Protein AF-A0A2C9L187-F1 (afdb_monomer_lite)

Foldseek 3Di:
DAAEEEEEQDDQDPLPLVLVLLVLLCVLHVRYWYFYWYFAQLAIDTQGATDRDSVSVNVSSVVVNPDHRHHFGAPQRSLVVLCVRQLPDDLQHAAEYEYEEADLDHDYPDDVVVSLVVCLVSLYQYEYEYEPDDHPVNVVSNVSNVYYYHYDDDPVVVSVVSVVVSDPDDDDPPRDDDDDDDDDDDPDPPDPDDPDDDDPPD

Sequence (202 aa):
MYSVFVIFILVGFFSQLLEFFVEEFFDQNPISQLGIIISRNKRAEVVTQLGGNPRRHVKALQTLSSQACQGEYSLQNSLELALSTLKHMPSHASREMLLIMGSLTTCDPGDVREVVKTVAKANIRCSVIGLSAEVRICKTLCQQTSGTYNVILEESHFKDLLNSHVTPAPASTTTDSSLIKMGFPHHGLGGDTEEKPSMCMW

Organism: Biomphalaria glabrata (NCBI:txid6526)

Radius of gyration: 18.69 Å; chains: 1; bounding box: 53×41×53 Å

pLDDT: mean 83.63, std 14.21, range [36.44, 96.0]

Secondary structure (DSSP, 8-state):
--EE-------SS-HHHHHHHHHHHHHH-TT-BEEEEEEETTEEEEEEEEES-HHHHHHHHHHHHTSPP-S---HHHHHHHHHHHHTTS-TTSEEEEEEEE--S----SS-HHHHHHHHHHTTEEEEEEEESS--HHHHHHHHHTT--EEEE-SHHHHHHHHHHTTSPPPPPTTS----------------TTS--------

InterPro domains:
  IPR007198 Ssl1-like [PF04056] (16-185)
  IPR036465 von Willebrand factor A-like domain superfamily [G3DSA:3.40.50.410] (11-171)
  IPR036465 von Willebrand factor A-like domain superfamily [SSF53300] (17-155)

Structure (mmCIF, N/CA/C/O backbone):
data_AF-A0A2C9L187-F1
#
_entry.id   AF-A0A2C9L187-F1
#
loop_
_atom_site.group_PDB
_atom_site.id
_atom_site.type_symbol
_atom_site.label_atom_id
_atom_site.label_alt_id
_atom_site.label_comp_id
_atom_site.label_asym_id
_atom_site.label_entity_id
_atom_site.label_seq_id
_atom_site.pdbx_PDB_ins_code
_atom_site.Cartn_x
_atom_site.Cartn_y
_atom_site.Cartn_z
_atom_site.occupancy
_atom_site.B_iso_or_equiv
_atom_site.auth_seq_id
_atom_site.auth_comp_id
_atom_site.auth_asym_id
_atom_site.auth_atom_id
_atom_site.pdbx_PDB_model_num
ATOM 1 N N . MET A 1 1 ? 14.209 -9.583 -8.072 1.00 41.91 1 MET A N 1
ATOM 2 C CA . MET A 1 1 ? 12.865 -9.816 -7.509 1.00 41.91 1 MET A CA 1
ATOM 3 C C . MET A 1 1 ? 12.223 -8.441 -7.462 1.00 41.91 1 MET A C 1
ATOM 5 O O . MET A 1 1 ? 12.730 -7.590 -6.750 1.00 41.91 1 MET A O 1
ATOM 9 N N . TYR A 1 2 ? 11.304 -8.148 -8.382 1.00 43.91 2 TYR A N 1
ATOM 10 C CA . TYR A 1 2 ? 10.761 -6.797 -8.562 1.00 43.91 2 TYR A CA 1
ATOM 11 C C . TYR A 1 2 ? 9.654 -6.592 -7.528 1.00 43.91 2 TYR A C 1
ATOM 13 O O . TYR A 1 2 ? 8.561 -7.098 -7.763 1.00 43.91 2 TYR A O 1
ATOM 21 N N . SER A 1 3 ? 9.923 -5.903 -6.415 1.00 41.12 3 SER A N 1
ATOM 22 C CA . SER A 1 3 ? 8.857 -5.518 -5.479 1.00 41.12 3 SER A CA 1
ATOM 23 C C . SER A 1 3 ? 8.112 -4.326 -6.045 1.00 41.12 3 SER A C 1
ATOM 25 O O . SER A 1 3 ? 8.628 -3.216 -6.145 1.00 41.12 3 SER A O 1
ATOM 27 N N . VAL A 1 4 ? 6.877 -4.565 -6.462 1.00 43.38 4 VAL A N 1
ATOM 28 C CA . VAL A 1 4 ? 5.987 -3.512 -6.919 1.00 43.38 4 VAL A CA 1
ATOM 29 C C . VAL A 1 4 ?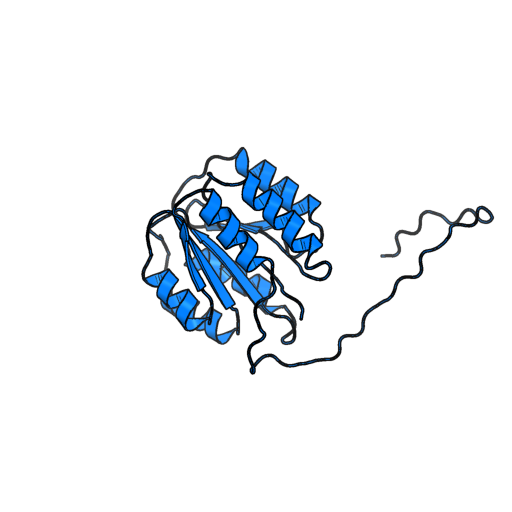 4.935 -3.319 -5.840 1.00 43.38 4 VAL A C 1
ATOM 31 O O . VAL A 1 4 ? 4.058 -4.160 -5.649 1.00 43.38 4 VAL A O 1
ATOM 34 N N . PHE A 1 5 ? 5.037 -2.138 -5.228 1.00 45.06 5 PHE A N 1
ATOM 35 C CA . PHE A 1 5 ? 3.977 -1.338 -4.625 1.00 45.06 5 PHE A CA 1
ATOM 36 C C . PHE A 1 5 ? 3.593 -1.464 -3.148 1.00 45.06 5 PHE A C 1
ATOM 38 O O . PHE A 1 5 ? 3.482 -2.523 -2.548 1.00 45.06 5 PHE A O 1
ATOM 45 N N . VAL A 1 6 ? 3.316 -0.282 -2.593 1.00 40.53 6 VAL A N 1
ATOM 46 C CA . VAL A 1 6 ? 2.832 0.014 -1.245 1.00 40.53 6 VAL A CA 1
ATOM 47 C C . VAL A 1 6 ? 1.723 1.048 -1.409 1.00 40.53 6 VAL A C 1
ATOM 49 O O . VAL A 1 6 ? 1.972 2.109 -1.970 1.00 40.53 6 VAL A O 1
ATOM 52 N N . ILE A 1 7 ? 0.504 0.754 -0.950 1.00 44.69 7 ILE A N 1
ATOM 53 C CA . ILE A 1 7 ? -0.659 1.641 -1.082 1.00 44.69 7 ILE A CA 1
ATOM 54 C C . ILE A 1 7 ? -0.942 2.322 0.254 1.00 44.69 7 ILE A C 1
ATOM 56 O O . ILE A 1 7 ? -1.644 1.802 1.118 1.00 44.69 7 ILE A O 1
ATOM 60 N N . PHE A 1 8 ? -0.425 3.538 0.402 1.00 46.69 8 PHE A N 1
ATOM 61 C CA . PHE A 1 8 ? -0.657 4.340 1.598 1.00 46.69 8 PHE A CA 1
ATOM 62 C C . PHE A 1 8 ? -2.067 4.914 1.667 1.00 46.69 8 PHE A C 1
ATOM 64 O O . PHE A 1 8 ? -2.336 6.003 1.166 1.00 46.69 8 PHE A O 1
ATOM 71 N N . ILE A 1 9 ? -2.939 4.228 2.395 1.00 49.44 9 ILE A N 1
ATOM 72 C CA . ILE A 1 9 ? -4.203 4.790 2.863 1.00 49.44 9 ILE A CA 1
ATOM 73 C C . ILE A 1 9 ? -3.877 5.702 4.055 1.00 49.44 9 ILE A C 1
ATOM 75 O O . ILE A 1 9 ? -3.738 5.292 5.200 1.00 49.44 9 ILE A O 1
ATOM 79 N N . LEU A 1 10 ? -3.634 6.972 3.767 1.00 47.44 10 LEU A N 1
ATOM 80 C CA . LEU A 1 10 ? -3.132 7.910 4.765 1.00 47.44 10 LEU A CA 1
ATOM 81 C C . LEU A 1 10 ? -4.273 8.444 5.642 1.00 47.44 10 LEU A C 1
ATOM 83 O O . LEU A 1 10 ? -5.236 9.018 5.137 1.00 47.44 10 LEU A O 1
ATOM 87 N N . VAL A 1 11 ? -4.117 8.308 6.961 1.00 49.75 11 VAL A N 1
ATOM 88 C CA . VAL A 1 11 ? -4.836 9.100 7.968 1.00 49.75 11 VAL A CA 1
ATOM 89 C C . VAL A 1 11 ? -3.814 10.028 8.621 1.00 49.75 11 VAL A C 1
ATOM 91 O O . VAL A 1 11 ? -3.092 9.616 9.517 1.00 49.75 11 VAL A O 1
ATOM 94 N N . GLY A 1 12 ? -3.707 11.245 8.083 1.00 50.56 12 GLY A N 1
ATOM 95 C CA . GLY A 1 12 ? -3.300 12.527 8.688 1.00 50.56 12 GLY A CA 1
ATOM 96 C C . GLY A 1 12 ? -2.062 12.701 9.582 1.00 50.56 12 GLY A C 1
ATOM 97 O O . GLY A 1 12 ? -1.656 13.843 9.749 1.00 50.56 12 GLY A O 1
ATOM 98 N N . PHE A 1 13 ? -1.454 11.670 10.171 1.00 56.66 13 PHE A N 1
ATOM 99 C CA . PHE A 1 13 ? -0.587 11.858 11.344 1.00 56.66 13 PHE A CA 1
ATOM 100 C C . PHE A 1 13 ? 0.911 11.592 11.105 1.00 56.66 13 PHE A C 1
ATOM 102 O O . PHE A 1 13 ? 1.731 12.057 11.884 1.00 56.66 13 PHE A O 1
ATOM 109 N N . PHE A 1 14 ? 1.304 10.913 10.016 1.00 69.50 14 PHE A N 1
ATOM 110 C CA . PHE A 1 14 ? 2.696 10.458 9.829 1.00 69.50 14 PHE A CA 1
ATOM 111 C C . PHE A 1 14 ? 3.316 10.757 8.453 1.00 69.50 14 PHE A C 1
ATOM 113 O O . PHE A 1 14 ? 4.130 9.979 7.961 1.00 69.50 14 PHE A O 1
ATOM 120 N N . SER A 1 15 ? 2.957 11.868 7.799 1.00 74.94 15 SER A N 1
ATOM 121 C CA . SER A 1 15 ? 3.460 12.159 6.442 1.00 74.94 15 SER A CA 1
ATOM 122 C C . SER A 1 15 ? 4.992 12.191 6.356 1.00 74.94 15 SER A C 1
ATOM 124 O O . SER A 1 15 ? 5.544 11.658 5.402 1.00 74.94 15 SER A O 1
ATOM 126 N N . GLN A 1 16 ? 5.679 12.719 7.375 1.00 84.44 16 GLN A N 1
ATOM 127 C CA . GLN A 1 16 ? 7.146 12.826 7.390 1.00 84.44 16 GLN A CA 1
ATOM 128 C C . GLN A 1 16 ? 7.845 11.456 7.411 1.00 84.44 16 GLN A C 1
ATOM 130 O O . GLN A 1 16 ? 8.815 11.245 6.689 1.00 84.44 16 GLN A O 1
ATOM 135 N N . LEU A 1 17 ? 7.333 10.495 8.187 1.00 88.94 17 LEU A N 1
ATOM 136 C CA . LEU A 1 17 ? 7.888 9.136 8.222 1.00 88.94 17 LEU A CA 1
ATOM 137 C C . LEU A 1 17 ? 7.633 8.381 6.915 1.00 88.94 17 LEU A C 1
ATOM 139 O O . LEU A 1 17 ? 8.441 7.550 6.514 1.00 88.94 17 LEU A O 1
ATOM 143 N N . LEU A 1 18 ? 6.534 8.697 6.229 1.00 89.50 18 LEU A N 1
ATOM 144 C CA . LEU A 1 18 ? 6.245 8.149 4.907 1.00 89.50 18 LEU A CA 1
ATOM 145 C C . LEU A 1 18 ? 7.143 8.739 3.824 1.00 89.50 18 LEU A C 1
ATOM 147 O O . LEU A 1 18 ? 7.540 8.010 2.922 1.00 89.50 18 LEU A O 1
ATOM 151 N N . GLU A 1 19 ? 7.486 10.025 3.915 1.00 91.25 19 GLU A N 1
ATOM 152 C CA . GLU A 1 19 ? 8.486 10.642 3.037 1.00 91.25 19 GLU A CA 1
ATOM 153 C C . GLU A 1 19 ? 9.840 9.937 3.194 1.00 91.25 19 GLU A C 1
ATOM 155 O O . GLU A 1 19 ? 10.401 9.486 2.197 1.00 91.25 19 GLU A O 1
ATOM 160 N N . PHE A 1 20 ? 10.291 9.729 4.437 1.00 91.69 20 PHE A N 1
ATOM 161 C CA . PHE A 1 20 ? 11.519 8.984 4.728 1.00 91.69 20 PHE A CA 1
ATOM 162 C C . PHE A 1 20 ? 11.462 7.536 4.219 1.00 91.69 20 PHE A C 1
ATOM 164 O O . PHE A 1 20 ? 12.400 7.074 3.577 1.00 91.69 20 PHE A O 1
ATOM 171 N N . PHE A 1 21 ? 10.341 6.837 4.428 1.00 92.25 21 PHE A N 1
ATOM 172 C CA . PHE A 1 21 ? 10.158 5.484 3.901 1.00 92.25 21 PHE A CA 1
ATOM 173 C C . PHE A 1 21 ? 10.254 5.440 2.375 1.00 92.25 21 PHE A C 1
ATOM 175 O O . PHE A 1 21 ? 10.835 4.508 1.837 1.00 92.25 21 PHE A O 1
ATOM 182 N N . VAL A 1 22 ? 9.680 6.414 1.659 1.00 92.44 22 VAL A N 1
ATOM 183 C CA . VAL A 1 22 ? 9.760 6.450 0.192 1.00 92.44 22 VAL A CA 1
ATOM 184 C C . VAL A 1 22 ? 11.212 6.583 -0.261 1.00 92.44 22 VAL A C 1
ATOM 186 O O . VAL A 1 22 ? 11.618 5.870 -1.176 1.00 92.44 22 VAL A O 1
ATOM 189 N N . GLU A 1 23 ? 11.987 7.467 0.365 1.00 92.94 23 GLU A N 1
ATOM 190 C CA . GLU A 1 23 ? 13.409 7.636 0.053 1.00 92.94 23 GLU A CA 1
ATOM 191 C C . GLU A 1 23 ? 14.197 6.351 0.345 1.00 92.94 23 GLU A C 1
ATOM 193 O O . GLU A 1 23 ? 14.820 5.802 -0.563 1.00 92.94 23 GLU A O 1
ATOM 198 N N . GLU A 1 24 ? 14.065 5.793 1.551 1.00 93.06 24 GLU A N 1
ATOM 199 C CA . GLU A 1 24 ? 14.764 4.565 1.952 1.00 93.06 24 GLU A CA 1
ATOM 200 C C . GLU A 1 24 ? 14.347 3.351 1.098 1.00 93.06 24 GLU A C 1
ATOM 202 O O . GLU A 1 24 ? 15.178 2.517 0.726 1.00 93.06 24 GLU A O 1
ATOM 207 N N . PHE A 1 25 ? 13.070 3.271 0.710 1.00 92.56 25 PHE A N 1
ATOM 208 C CA . PHE A 1 25 ? 12.554 2.225 -0.170 1.00 92.56 25 PHE A CA 1
ATOM 209 C C . PHE A 1 25 ? 13.216 2.258 -1.546 1.00 92.56 25 PHE A C 1
ATOM 211 O O . PHE A 1 25 ? 13.613 1.204 -2.045 1.00 92.56 25 PHE A O 1
ATOM 218 N N . PHE A 1 26 ? 13.344 3.439 -2.159 1.00 92.12 26 PHE A N 1
ATOM 219 C CA . PHE A 1 26 ? 13.986 3.580 -3.467 1.00 92.12 26 PHE A CA 1
ATOM 220 C C . PHE A 1 26 ? 15.512 3.448 -3.398 1.00 92.12 26 PHE A C 1
ATOM 222 O O . PHE A 1 26 ? 16.100 2.939 -4.353 1.00 92.12 26 PHE A O 1
ATOM 229 N N . ASP A 1 27 ? 16.136 3.819 -2.277 1.00 92.56 27 ASP A N 1
ATOM 230 C CA . ASP A 1 27 ? 17.571 3.620 -2.051 1.00 92.56 27 ASP A CA 1
ATOM 231 C C . ASP A 1 27 ? 17.934 2.130 -1.982 1.00 92.56 27 ASP A C 1
ATOM 233 O O . ASP A 1 27 ? 18.904 1.694 -2.605 1.00 92.56 27 ASP A O 1
ATOM 237 N N . GLN A 1 28 ? 17.137 1.323 -1.273 1.00 89.94 28 GLN A N 1
ATOM 238 C CA . GLN A 1 28 ? 17.350 -0.128 -1.199 1.00 89.94 28 GLN A CA 1
ATOM 239 C C . GLN A 1 28 ? 16.831 -0.870 -2.440 1.00 89.94 28 GLN A C 1
ATOM 241 O O . GLN A 1 28 ? 17.344 -1.934 -2.791 1.00 89.94 28 GLN A O 1
ATOM 246 N N . ASN A 1 29 ? 15.825 -0.320 -3.130 1.00 89.19 29 ASN A N 1
ATOM 247 C CA . ASN A 1 29 ? 15.153 -0.975 -4.250 1.00 89.19 29 ASN A CA 1
ATOM 248 C C . ASN A 1 29 ? 15.043 -0.064 -5.495 1.00 89.19 29 ASN A C 1
ATOM 250 O O . ASN A 1 29 ? 13.946 0.369 -5.861 1.00 89.19 29 ASN A O 1
ATOM 254 N N . PRO A 1 30 ? 16.142 0.174 -6.233 1.00 87.75 30 PRO A N 1
ATOM 255 C CA . PRO A 1 30 ? 16.178 1.155 -7.328 1.00 87.75 30 PRO A CA 1
ATOM 256 C C . PRO A 1 30 ? 15.328 0.787 -8.558 1.00 87.75 30 PRO A C 1
ATOM 258 O O . PRO A 1 30 ? 14.995 1.648 -9.367 1.00 87.75 30 PRO A O 1
ATOM 261 N N . ILE A 1 31 ? 14.987 -0.494 -8.730 1.00 87.88 31 ILE A N 1
ATOM 262 C CA . ILE A 1 31 ? 14.169 -0.998 -9.852 1.00 87.88 31 ILE A CA 1
ATOM 263 C C . ILE A 1 31 ? 12.699 -1.216 -9.474 1.00 87.88 31 ILE A C 1
ATOM 265 O O . ILE A 1 31 ? 11.896 -1.626 -10.317 1.00 87.88 31 ILE A O 1
ATOM 269 N N . SER A 1 32 ? 12.363 -1.003 -8.203 1.00 89.06 32 SER A N 1
ATOM 270 C CA . SER A 1 32 ? 11.003 -1.136 -7.701 1.00 89.06 32 SER A CA 1
ATOM 271 C C . SER A 1 32 ? 10.153 0.054 -8.124 1.00 89.06 32 SER A C 1
ATOM 273 O O . SER A 1 32 ? 10.646 1.084 -8.584 1.00 89.06 32 SER A O 1
ATOM 275 N N . GLN A 1 33 ? 8.841 -0.101 -8.000 1.00 90.12 33 GLN A N 1
ATOM 276 C CA . GLN A 1 33 ? 7.893 0.966 -8.293 1.00 90.12 33 GLN A CA 1
ATOM 277 C C . GLN A 1 33 ? 7.023 1.197 -7.061 1.00 90.12 33 GLN A C 1
ATOM 279 O O . GLN A 1 33 ? 6.699 0.248 -6.341 1.00 90.12 33 GLN A O 1
ATOM 284 N N . LEU A 1 34 ? 6.648 2.454 -6.834 1.00 90.25 34 LEU A N 1
ATOM 285 C CA . LEU A 1 34 ? 5.772 2.882 -5.746 1.00 90.25 34 LEU A CA 1
ATOM 286 C C . LEU A 1 34 ? 4.685 3.815 -6.273 1.00 90.25 34 LEU A C 1
ATOM 288 O O . LEU A 1 34 ? 4.796 4.387 -7.358 1.00 90.25 34 LEU A O 1
ATOM 292 N N . GLY A 1 35 ? 3.587 3.914 -5.532 1.00 91.50 35 GLY A N 1
ATOM 293 C CA . GLY A 1 35 ? 2.504 4.837 -5.823 1.00 91.50 35 GLY A CA 1
ATOM 294 C C . GLY A 1 35 ? 1.381 4.693 -4.828 1.00 91.50 35 GLY A C 1
ATOM 295 O O . GLY A 1 35 ? 1.238 3.704 -4.121 1.00 91.50 35 GLY A O 1
ATOM 296 N N . ILE A 1 36 ? 0.633 5.772 -4.725 1.00 90.88 36 ILE A N 1
ATOM 297 C CA . ILE A 1 36 ? -0.070 6.124 -3.505 1.00 90.88 36 ILE A CA 1
ATOM 298 C C . ILE A 1 36 ? -1.543 6.235 -3.839 1.00 90.88 36 ILE A C 1
ATOM 300 O O . ILE A 1 36 ? -1.921 7.001 -4.729 1.00 90.88 36 ILE A O 1
ATOM 304 N N . ILE A 1 37 ? -2.363 5.495 -3.100 1.00 90.38 37 ILE A N 1
ATOM 305 C CA . ILE A 1 37 ? -3.819 5.565 -3.167 1.00 90.38 37 ILE A CA 1
ATOM 306 C C . ILE A 1 37 ? -4.321 5.986 -1.801 1.00 90.38 37 ILE A C 1
ATOM 308 O O . ILE A 1 37 ? -4.091 5.284 -0.822 1.00 90.38 37 ILE A O 1
ATOM 312 N N . ILE A 1 38 ? -5.057 7.087 -1.752 1.00 89.81 38 ILE A N 1
ATOM 313 C CA . ILE A 1 38 ? -5.730 7.527 -0.533 1.00 89.81 38 ILE A CA 1
ATOM 314 C C . ILE A 1 38 ? -7.164 7.016 -0.524 1.00 89.81 38 ILE A C 1
ATOM 316 O O . ILE A 1 38 ? -7.776 6.834 -1.577 1.00 89.81 38 ILE A O 1
ATOM 320 N N . SER A 1 39 ? -7.716 6.832 0.671 1.00 87.12 39 SER A N 1
ATOM 321 C CA . SER A 1 39 ? -9.150 6.636 0.844 1.00 87.12 39 SER A CA 1
ATOM 322 C C . SER A 1 39 ? -9.712 7.716 1.747 1.00 87.12 39 SER A C 1
ATOM 32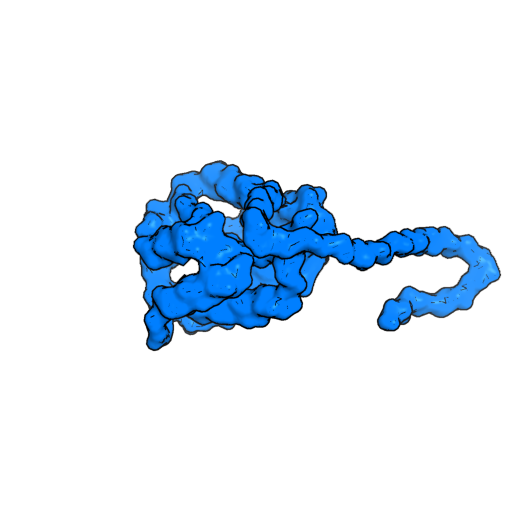4 O O . SER A 1 39 ? -9.227 7.921 2.857 1.00 87.12 39 SER A O 1
ATOM 326 N N . ARG A 1 40 ? -10.717 8.422 1.240 1.00 86.25 40 ARG A N 1
ATOM 327 C CA . ARG A 1 40 ? -11.434 9.488 1.940 1.00 86.25 40 ARG A CA 1
ATOM 328 C C . ARG A 1 40 ? -12.856 9.555 1.415 1.00 86.25 40 ARG A C 1
ATOM 330 O O . ARG A 1 40 ? -13.105 9.190 0.266 1.00 86.25 40 ARG A O 1
ATOM 337 N N . ASN A 1 41 ? -13.795 10.035 2.225 1.00 88.19 41 ASN A N 1
ATOM 338 C CA . ASN A 1 41 ? -15.200 10.169 1.818 1.00 88.19 41 ASN A CA 1
ATOM 339 C C . ASN A 1 41 ? -15.789 8.888 1.184 1.00 88.19 41 ASN A C 1
ATOM 341 O O . ASN A 1 41 ? -16.528 8.966 0.201 1.00 88.19 41 ASN A O 1
ATOM 345 N N . LYS A 1 42 ? -15.448 7.707 1.726 1.00 88.88 42 LYS A N 1
ATOM 346 C CA . LYS A 1 42 ? -15.866 6.380 1.231 1.00 88.88 42 LYS A CA 1
ATOM 347 C C . LYS A 1 42 ? -15.411 6.059 -0.198 1.00 88.88 42 LYS A C 1
ATOM 349 O O . LYS A 1 42 ? -15.945 5.151 -0.827 1.00 88.88 42 LYS A O 1
ATOM 354 N N . ARG A 1 43 ? -14.430 6.785 -0.736 1.00 88.75 43 ARG A N 1
ATOM 355 C CA . ARG A 1 43 ? -13.866 6.584 -2.078 1.00 88.75 43 ARG A CA 1
ATOM 356 C C . ARG A 1 43 ? -12.368 6.348 -1.993 1.00 88.75 43 ARG A C 1
ATOM 358 O O . ARG A 1 43 ? -11.730 6.763 -1.031 1.00 88.75 43 ARG A O 1
ATOM 365 N N . ALA A 1 44 ? -11.823 5.683 -3.004 1.00 89.94 44 ALA A N 1
ATOM 366 C CA . ALA A 1 44 ? -10.388 5.524 -3.184 1.00 89.94 44 ALA A CA 1
ATOM 367 C C . ALA A 1 44 ? -9.928 6.346 -4.393 1.00 89.94 44 ALA A C 1
ATOM 369 O O . ALA A 1 44 ? -10.580 6.339 -5.436 1.00 89.94 44 ALA A O 1
ATOM 370 N N . GLU A 1 45 ? -8.819 7.062 -4.246 1.00 89.75 45 GLU A N 1
ATOM 371 C CA . GLU A 1 45 ? -8.276 7.966 -5.259 1.00 89.75 45 GLU A CA 1
ATOM 372 C C . GLU A 1 45 ? -6.780 7.696 -5.433 1.00 89.75 45 GLU A C 1
ATOM 374 O O . GLU A 1 45 ? -6.031 7.649 -4.456 1.00 89.75 45 GLU A O 1
ATOM 379 N N . VAL A 1 46 ? -6.326 7.541 -6.680 1.00 90.06 46 VAL A N 1
ATOM 380 C CA . VAL A 1 46 ? -4.893 7.428 -6.977 1.00 90.06 46 VAL A CA 1
ATOM 381 C C . VAL A 1 46 ? -4.266 8.818 -6.911 1.00 90.06 46 VAL A C 1
ATOM 383 O O . VAL A 1 46 ? -4.530 9.663 -7.762 1.00 90.06 46 VAL A O 1
ATOM 386 N N . VAL A 1 47 ? -3.403 9.050 -5.925 1.00 90.25 47 VAL A N 1
ATOM 387 C CA . VAL A 1 47 ? -2.646 10.303 -5.790 1.00 90.25 47 VAL A CA 1
ATOM 388 C C . VAL A 1 47 ? -1.406 10.270 -6.671 1.00 90.25 47 VAL A C 1
ATOM 390 O O . VAL A 1 47 ? -1.087 11.238 -7.360 1.00 90.25 47 VAL A O 1
ATOM 393 N N . THR A 1 48 ? -0.702 9.138 -6.681 1.00 91.38 48 THR A N 1
ATOM 394 C CA . THR A 1 48 ? 0.435 8.919 -7.579 1.00 91.38 48 THR A CA 1
ATOM 395 C C . THR A 1 48 ? 0.348 7.551 -8.229 1.00 91.38 48 THR A C 1
ATOM 397 O O . THR A 1 48 ? 0.100 6.550 -7.567 1.00 91.38 48 THR A O 1
ATOM 400 N N . GLN A 1 49 ? 0.543 7.535 -9.545 1.00 90.94 49 GLN A N 1
ATOM 401 C CA . GLN A 1 49 ? 0.543 6.320 -10.357 1.00 90.94 49 GLN A CA 1
ATOM 402 C C . GLN A 1 49 ? 1.803 5.476 -10.118 1.00 90.94 49 GLN A C 1
ATOM 404 O O . GLN A 1 49 ? 2.792 5.992 -9.597 1.00 90.94 49 GLN A O 1
ATOM 409 N N . LEU A 1 50 ? 1.768 4.224 -10.592 1.00 89.00 50 LEU A N 1
ATOM 410 C CA . LEU A 1 50 ? 2.925 3.329 -10.762 1.00 89.00 50 LEU A CA 1
ATOM 411 C C . LEU A 1 50 ? 4.126 4.041 -11.383 1.00 89.00 50 LEU A C 1
ATOM 413 O O . LEU A 1 50 ? 4.089 4.426 -12.549 1.00 89.00 50 LEU A O 1
ATOM 417 N N . GLY A 1 51 ? 5.178 4.255 -10.585 1.00 89.88 51 GLY A N 1
ATOM 418 C CA . GLY A 1 51 ? 6.396 4.916 -11.034 1.00 89.88 51 GLY A CA 1
ATOM 419 C C . GLY A 1 51 ? 7.606 4.657 -10.139 1.00 89.88 51 GLY A C 1
ATOM 420 O O . GLY A 1 51 ? 7.480 4.224 -8.998 1.00 89.88 51 GLY A O 1
ATOM 421 N N . GLY A 1 52 ? 8.791 4.921 -10.693 1.00 89.44 52 GLY A N 1
ATOM 422 C CA . GLY A 1 52 ? 10.080 4.781 -10.004 1.00 89.44 52 GLY A CA 1
ATOM 423 C C . GLY A 1 52 ? 10.713 6.108 -9.568 1.00 89.44 52 GLY A C 1
ATOM 424 O O . GLY A 1 52 ? 11.899 6.145 -9.275 1.00 89.44 52 GLY A O 1
ATOM 425 N N . ASN A 1 53 ? 9.975 7.226 -9.609 1.00 91.12 53 ASN A N 1
ATOM 426 C CA . ASN A 1 53 ? 10.530 8.546 -9.297 1.00 91.12 53 ASN A CA 1
ATOM 427 C C . ASN A 1 53 ? 10.164 8.970 -7.860 1.00 91.12 53 ASN A C 1
ATOM 429 O O . ASN A 1 53 ? 9.043 9.456 -7.661 1.00 91.12 53 ASN A O 1
ATOM 433 N N . PRO A 1 54 ? 11.090 8.882 -6.881 1.00 92.00 54 PRO A N 1
ATOM 434 C CA . PRO A 1 54 ? 10.812 9.201 -5.477 1.00 92.00 54 PRO A CA 1
ATOM 435 C C . PRO A 1 54 ? 10.281 10.625 -5.285 1.00 92.00 54 PRO A C 1
ATOM 437 O O . PRO A 1 54 ? 9.309 10.833 -4.560 1.00 92.00 54 PRO A O 1
ATOM 440 N N . ARG A 1 55 ? 10.826 11.610 -6.017 1.00 94.06 55 ARG A N 1
ATOM 441 C CA . ARG A 1 55 ? 10.441 13.030 -5.885 1.00 94.06 55 ARG A CA 1
ATOM 442 C C . ARG A 1 55 ? 8.957 13.263 -6.155 1.00 94.06 55 ARG A C 1
ATOM 444 O O . ARG A 1 55 ? 8.343 14.133 -5.540 1.00 94.06 55 ARG A O 1
ATOM 451 N N . ARG A 1 56 ? 8.368 12.493 -7.078 1.00 93.69 56 ARG A N 1
ATOM 452 C CA . ARG A 1 56 ? 6.937 12.587 -7.400 1.00 93.69 56 ARG A CA 1
ATOM 453 C C . ARG A 1 56 ? 6.076 12.139 -6.219 1.00 93.69 56 ARG A C 1
ATOM 455 O O . ARG A 1 56 ? 5.060 12.772 -5.943 1.00 93.69 56 ARG A O 1
ATOM 462 N N . HIS A 1 57 ? 6.482 11.071 -5.541 1.00 90.88 57 HIS A N 1
ATOM 463 C CA . HIS A 1 57 ? 5.764 10.508 -4.401 1.00 90.88 57 HIS A CA 1
ATOM 464 C C . HIS A 1 57 ? 5.926 11.376 -3.150 1.00 90.88 57 HIS A C 1
ATOM 466 O O . HIS A 1 57 ? 4.924 11.704 -2.521 1.00 90.88 57 HIS A O 1
ATOM 472 N N . VAL A 1 58 ? 7.142 11.853 -2.865 1.00 91.88 58 VAL A N 1
ATOM 473 C CA . VAL A 1 58 ? 7.416 12.781 -1.752 1.00 91.88 58 VAL A CA 1
ATOM 474 C C . VAL A 1 58 ? 6.600 14.069 -1.893 1.00 91.88 58 VAL A C 1
ATOM 476 O O . VAL A 1 58 ? 5.868 14.444 -0.981 1.00 91.88 58 VAL A O 1
ATOM 479 N N . LYS A 1 59 ? 6.602 14.705 -3.075 1.00 92.06 59 LYS A N 1
ATOM 480 C CA . LYS A 1 59 ? 5.807 15.924 -3.314 1.00 92.06 59 LYS A CA 1
ATOM 481 C C . LYS A 1 59 ? 4.301 15.693 -3.127 1.00 92.06 59 LYS A C 1
ATOM 483 O O . LYS A 1 59 ? 3.582 16.577 -2.656 1.00 92.06 59 LYS A O 1
ATOM 488 N N . ALA A 1 60 ? 3.811 14.514 -3.504 1.00 90.00 60 ALA A N 1
ATOM 489 C CA . ALA A 1 60 ? 2.419 14.148 -3.287 1.00 90.00 60 ALA A CA 1
ATOM 490 C C . ALA A 1 60 ? 2.096 13.995 -1.793 1.00 90.00 60 ALA A C 1
ATOM 492 O O . ALA A 1 60 ? 1.086 14.532 -1.348 1.00 90.00 60 ALA A O 1
ATOM 493 N N . LEU A 1 61 ? 2.966 13.344 -1.014 1.00 88.75 61 LEU A N 1
ATOM 494 C CA . LEU A 1 61 ? 2.820 13.222 0.442 1.00 88.75 61 LEU A CA 1
ATOM 495 C C . LEU A 1 61 ? 2.819 14.590 1.140 1.00 88.75 61 LEU A C 1
ATOM 497 O O . LEU A 1 61 ? 1.946 14.847 1.967 1.00 88.75 61 LEU A O 1
ATOM 501 N N . GLN A 1 62 ? 3.704 15.502 0.733 1.00 88.75 62 GLN A N 1
ATOM 502 C CA . GLN A 1 62 ? 3.740 16.881 1.238 1.00 88.75 62 GLN A CA 1
ATOM 503 C C . GLN A 1 62 ? 2.467 17.665 0.901 1.00 88.75 62 GLN A C 1
ATOM 505 O O . GLN A 1 62 ? 1.993 18.480 1.684 1.00 88.75 62 GLN A O 1
ATOM 510 N N . THR A 1 63 ? 1.875 17.412 -0.267 1.00 88.62 63 THR A N 1
ATOM 511 C CA . THR A 1 63 ? 0.589 18.027 -0.621 1.00 88.62 63 THR A CA 1
ATOM 512 C C . THR A 1 63 ? -0.532 17.463 0.254 1.00 88.62 63 THR A C 1
ATOM 514 O O . THR A 1 63 ? -1.388 18.214 0.717 1.00 88.62 63 THR A O 1
ATOM 517 N N . LEU A 1 64 ? -0.520 16.155 0.520 1.00 84.12 64 LEU A N 1
ATOM 518 C CA . LEU A 1 64 ? -1.523 15.489 1.352 1.00 84.12 64 LEU A CA 1
ATOM 519 C C . LEU A 1 64 ? -1.445 15.896 2.827 1.00 84.12 64 LEU A C 1
ATOM 521 O O . LEU A 1 64 ? -2.488 15.969 3.466 1.00 84.12 64 LEU A O 1
ATOM 525 N N . SER A 1 65 ? -0.256 16.196 3.360 1.00 81.50 65 SER A N 1
ATOM 526 C CA . SER A 1 65 ? -0.097 16.628 4.758 1.00 81.50 65 SER A CA 1
ATOM 527 C C . SER A 1 65 ? -0.808 17.952 5.051 1.00 81.50 65 SER A C 1
ATOM 529 O O . SER A 1 65 ? -1.292 18.170 6.158 1.00 81.50 65 SER A O 1
ATOM 531 N N . SER A 1 66 ? -0.936 18.813 4.038 1.00 79.81 66 SER A N 1
ATOM 532 C CA . SER A 1 66 ? -1.685 20.071 4.126 1.00 79.81 66 SER A CA 1
ATOM 533 C C . SER A 1 66 ? -3.210 19.893 4.048 1.00 79.81 66 SER A C 1
ATOM 535 O O . SER A 1 66 ? -3.958 20.820 4.361 1.00 79.81 66 SER A O 1
ATOM 537 N N . GLN A 1 67 ? -3.692 18.719 3.624 1.00 81.38 67 GLN A N 1
ATOM 538 C CA . GLN A 1 67 ? -5.114 18.445 3.436 1.00 81.38 67 GLN A CA 1
ATOM 539 C C . GLN A 1 67 ? -5.726 17.785 4.674 1.00 81.38 67 GLN A C 1
ATOM 541 O O . GLN A 1 67 ? -5.221 16.795 5.199 1.00 81.38 67 GLN A O 1
ATOM 546 N N . ALA A 1 68 ? -6.885 18.287 5.103 1.00 76.94 68 ALA A N 1
ATOM 547 C CA . ALA A 1 68 ? -7.647 17.651 6.169 1.00 76.94 68 ALA A CA 1
ATOM 548 C C . ALA A 1 68 ? -8.164 16.272 5.722 1.00 76.94 68 ALA A C 1
ATOM 550 O O . ALA A 1 68 ? -8.779 16.134 4.661 1.00 76.94 68 ALA A O 1
ATOM 551 N N . CYS A 1 69 ? -7.957 15.257 6.561 1.00 75.38 69 CYS A N 1
ATOM 552 C CA . CYS A 1 69 ? -8.578 13.949 6.380 1.00 75.38 69 CYS A CA 1
ATOM 553 C C . CYS A 1 69 ? -10.075 14.069 6.679 1.00 75.38 69 CYS A C 1
ATOM 555 O O . CYS A 1 69 ? -10.458 14.444 7.786 1.00 75.38 69 CYS A O 1
ATOM 557 N N . GLN A 1 70 ? -10.917 13.788 5.687 1.00 82.31 70 GLN A N 1
ATOM 558 C CA . GLN A 1 70 ? -12.367 13.923 5.801 1.00 82.31 70 GLN A CA 1
ATOM 559 C C . GLN A 1 70 ? -13.088 12.656 5.347 1.00 82.31 70 GLN A C 1
ATOM 561 O O . GLN A 1 70 ? -12.647 11.939 4.441 1.00 82.31 70 GLN A O 1
ATOM 566 N N . GLY A 1 71 ? -14.238 12.429 5.975 1.00 85.38 71 GLY A N 1
ATOM 567 C CA . GLY A 1 71 ? -15.118 11.311 5.684 1.00 85.38 71 GLY A CA 1
ATOM 568 C C . GLY A 1 71 ? -14.617 9.977 6.221 1.00 85.38 71 GLY A C 1
ATOM 569 O O . GLY A 1 71 ? -13.673 9.894 7.001 1.00 85.38 71 GLY A O 1
ATOM 570 N N . GLU A 1 72 ? -15.309 8.926 5.802 1.00 86.38 72 GLU A N 1
ATOM 571 C CA . GLU A 1 72 ? -15.074 7.564 6.270 1.00 86.38 72 GLU A CA 1
ATOM 572 C C . GLU A 1 72 ? -14.137 6.810 5.326 1.00 86.38 72 GLU A C 1
ATOM 574 O O . GLU A 1 72 ? -14.076 7.076 4.120 1.00 86.38 72 GLU A O 1
ATOM 579 N N . TYR A 1 73 ? -13.423 5.849 5.896 1.00 88.94 73 TYR A N 1
ATOM 580 C CA . TYR A 1 73 ? -12.545 4.945 5.175 1.00 88.94 73 TYR A CA 1
ATOM 581 C C . TYR A 1 73 ? -13.344 3.847 4.448 1.00 88.94 73 TYR A C 1
ATOM 583 O O . TYR A 1 73 ? -14.320 3.337 4.998 1.00 88.94 73 TYR A O 1
ATOM 591 N N . SER A 1 74 ? -12.924 3.463 3.236 1.00 91.12 74 SER A N 1
ATOM 592 C CA . SER A 1 74 ? -13.484 2.319 2.498 1.00 91.12 74 SER A CA 1
ATOM 593 C C . SER A 1 74 ? -12.375 1.378 2.027 1.00 91.12 74 SER A C 1
ATOM 595 O O . SER A 1 74 ? -11.653 1.665 1.069 1.00 91.12 74 SER A O 1
ATOM 597 N N . LEU A 1 75 ? -12.266 0.230 2.697 1.00 91.75 75 LEU A N 1
ATOM 598 C CA . LEU A 1 75 ? -11.329 -0.841 2.374 1.00 91.75 75 LEU A CA 1
ATOM 599 C C . LEU A 1 75 ? -11.627 -1.472 1.014 1.00 91.75 75 LEU A C 1
ATOM 601 O O . LEU A 1 75 ? -10.701 -1.724 0.247 1.00 91.75 75 LEU A O 1
ATOM 605 N N . GLN A 1 76 ? -12.901 -1.709 0.700 1.00 94.00 76 GLN A N 1
ATOM 606 C CA . GLN A 1 76 ? -13.318 -2.330 -0.553 1.00 94.00 76 GLN A CA 1
ATOM 607 C C . GLN A 1 76 ? -12.827 -1.526 -1.757 1.00 94.00 76 GLN A C 1
ATOM 609 O O . GLN A 1 76 ? -12.107 -2.059 -2.599 1.00 94.00 76 GLN A O 1
ATOM 614 N N . ASN A 1 77 ? -13.156 -0.234 -1.802 1.00 93.19 77 ASN A N 1
ATOM 615 C CA . ASN A 1 77 ? -12.805 0.624 -2.931 1.00 93.19 77 ASN A CA 1
ATOM 616 C C . ASN A 1 77 ? -11.284 0.757 -3.087 1.00 93.19 77 ASN A C 1
ATOM 618 O O . ASN A 1 77 ? -10.769 0.760 -4.205 1.00 93.19 77 ASN A O 1
ATOM 622 N N . SER A 1 78 ? -10.548 0.818 -1.972 1.00 92.75 78 SER A N 1
ATOM 623 C CA . SER A 1 78 ? -9.084 0.831 -1.993 1.00 92.75 78 SER A CA 1
ATOM 624 C C . SER A 1 78 ? -8.498 -0.451 -2.569 1.00 92.75 78 SER A C 1
ATOM 626 O O . SER A 1 78 ? -7.613 -0.376 -3.420 1.00 92.75 78 SER A O 1
ATOM 628 N N . LEU A 1 79 ? -8.993 -1.617 -2.144 1.00 93.31 79 LEU A N 1
ATOM 629 C CA . LEU A 1 79 ? -8.533 -2.910 -2.650 1.00 93.31 79 LEU A CA 1
ATOM 630 C C . LEU A 1 79 ? -8.887 -3.108 -4.126 1.00 93.31 79 LEU A C 1
ATOM 632 O O . LEU A 1 79 ? -8.057 -3.598 -4.885 1.00 93.31 79 LEU A O 1
ATOM 636 N N . GLU A 1 80 ? -10.084 -2.714 -4.558 1.00 93.75 80 GLU A N 1
ATOM 637 C CA . GLU A 1 80 ? -10.508 -2.830 -5.957 1.00 93.75 80 GLU A CA 1
ATOM 638 C C . GLU A 1 80 ? -9.668 -1.945 -6.886 1.00 93.75 80 GLU A C 1
ATOM 640 O O . GLU A 1 80 ? -9.188 -2.411 -7.925 1.00 93.75 80 GLU A O 1
ATOM 645 N N . LEU A 1 81 ? -9.419 -0.692 -6.491 1.00 92.81 81 LEU A N 1
ATOM 646 C CA . LEU A 1 81 ? -8.581 0.234 -7.252 1.00 92.81 81 LEU A CA 1
ATOM 647 C C . LEU A 1 81 ? -7.125 -0.248 -7.319 1.00 92.81 81 LEU A C 1
ATOM 649 O O . LEU A 1 81 ? -6.511 -0.253 -8.391 1.00 92.81 81 LEU A O 1
ATOM 653 N N . ALA A 1 82 ? -6.590 -0.728 -6.199 1.00 91.50 82 ALA A N 1
ATOM 654 C CA . ALA A 1 82 ? -5.271 -1.344 -6.136 1.00 91.50 82 ALA A CA 1
ATOM 655 C C . ALA A 1 82 ? -5.143 -2.545 -7.075 1.00 91.50 82 ALA A C 1
ATOM 657 O O . ALA A 1 82 ? -4.219 -2.635 -7.882 1.00 91.50 82 ALA A O 1
ATOM 658 N N . LEU A 1 83 ? -6.114 -3.452 -6.996 1.00 91.88 83 LEU A N 1
ATOM 659 C CA . LEU A 1 83 ? -6.183 -4.662 -7.792 1.00 91.88 83 LEU A CA 1
ATOM 660 C C . LEU A 1 83 ? -6.296 -4.338 -9.283 1.00 91.88 83 LEU A C 1
ATOM 662 O O . LEU A 1 83 ? -5.658 -5.008 -10.088 1.00 91.88 83 LEU A O 1
ATOM 666 N N . SER A 1 84 ? -7.042 -3.298 -9.665 1.00 91.62 84 SER A N 1
ATOM 667 C CA . SER A 1 84 ? -7.097 -2.843 -11.061 1.00 91.62 84 SER A CA 1
ATOM 668 C C . SER A 1 84 ? -5.725 -2.392 -11.584 1.00 91.62 84 SER A C 1
ATOM 670 O O . SER A 1 84 ? -5.349 -2.753 -12.696 1.00 91.62 84 SER A O 1
ATOM 672 N N . THR A 1 85 ? -4.938 -1.708 -10.749 1.00 89.75 85 THR A N 1
ATOM 673 C CA . THR A 1 85 ? -3.583 -1.247 -11.088 1.00 89.75 85 THR A CA 1
ATOM 674 C C . THR A 1 85 ? -2.594 -2.417 -11.173 1.00 89.75 85 THR A C 1
ATOM 676 O O . THR A 1 85 ? -1.838 -2.538 -12.135 1.00 89.75 85 THR A O 1
ATOM 679 N N . LEU A 1 86 ? -2.618 -3.323 -10.191 1.00 88.50 86 LEU A N 1
ATOM 680 C CA . LEU A 1 86 ? -1.654 -4.424 -10.066 1.00 88.50 86 LEU A CA 1
ATOM 681 C C . LEU A 1 86 ? -1.923 -5.599 -11.015 1.00 88.50 86 LEU A C 1
ATOM 683 O O . LEU A 1 86 ? -1.006 -6.362 -11.317 1.00 88.50 86 LEU A O 1
ATOM 687 N N . LYS A 1 87 ? -3.153 -5.750 -11.522 1.00 85.69 87 LYS A N 1
ATOM 688 C CA . LYS A 1 87 ? -3.523 -6.804 -12.485 1.00 85.69 87 LYS A CA 1
ATOM 689 C C . LYS A 1 87 ? -2.691 -6.781 -13.765 1.00 85.69 87 LYS A C 1
ATOM 691 O O . LYS A 1 87 ? -2.471 -7.837 -14.351 1.00 85.69 87 LYS A O 1
ATOM 696 N N . HIS A 1 88 ? -2.245 -5.602 -14.190 1.00 84.94 88 HIS A N 1
ATOM 697 C CA . HIS A 1 88 ? -1.460 -5.430 -15.412 1.00 84.94 88 HIS A CA 1
ATOM 698 C C . HIS A 1 88 ? 0.035 -5.719 -15.228 1.00 84.94 88 HIS A C 1
ATOM 700 O O . HIS A 1 88 ? 0.772 -5.751 -16.212 1.00 84.94 88 HIS A O 1
ATOM 706 N N . MET A 1 89 ? 0.490 -5.959 -13.995 1.00 85.12 89 MET A N 1
ATOM 707 C CA . MET A 1 89 ? 1.888 -6.287 -13.737 1.00 85.12 89 MET A CA 1
ATOM 708 C C . MET A 1 89 ? 2.220 -7.711 -14.192 1.00 85.12 89 MET A C 1
ATOM 710 O O . MET A 1 89 ? 1.394 -8.613 -14.024 1.00 85.12 89 MET A O 1
ATOM 714 N N . PRO A 1 90 ? 3.426 -7.957 -14.733 1.00 84.81 90 PRO A N 1
ATOM 715 C CA . PRO A 1 90 ? 3.841 -9.295 -15.147 1.00 84.81 90 PRO A CA 1
ATOM 716 C C . PRO A 1 90 ? 3.797 -10.279 -13.967 1.00 84.81 90 PRO A C 1
ATOM 718 O O . PRO A 1 90 ? 3.990 -9.882 -12.818 1.00 84.81 90 PRO A O 1
ATOM 721 N N . SER A 1 91 ? 3.544 -11.565 -14.234 1.00 81.12 91 SER A N 1
ATOM 722 C CA . SER A 1 91 ? 3.429 -12.606 -13.191 1.00 81.12 91 SER A CA 1
ATOM 723 C C . SER A 1 91 ? 4.725 -12.828 -12.406 1.00 81.12 91 SER A C 1
ATOM 725 O O . SER A 1 91 ? 4.685 -13.254 -11.257 1.00 81.12 91 SER A O 1
ATOM 727 N N . HIS A 1 92 ? 5.864 -12.497 -13.013 1.00 81.56 92 HIS A N 1
ATOM 728 C CA . HIS A 1 92 ? 7.200 -12.619 -12.427 1.00 81.56 92 HIS A CA 1
ATOM 729 C C . HIS A 1 92 ? 7.556 -11.487 -11.451 1.00 81.56 92 HIS A C 1
ATOM 731 O O . HIS A 1 92 ? 8.562 -11.569 -10.742 1.00 81.56 92 HIS A O 1
ATOM 737 N N . ALA A 1 93 ? 6.771 -10.405 -11.435 1.00 83.38 93 ALA A N 1
ATOM 738 C CA . ALA A 1 93 ? 6.924 -9.330 -10.461 1.00 83.38 93 ALA A CA 1
ATOM 739 C C . ALA A 1 93 ? 6.145 -9.671 -9.186 1.00 83.38 93 ALA A C 1
ATOM 741 O O . ALA A 1 93 ? 5.013 -10.158 -9.262 1.00 83.38 93 ALA A O 1
ATOM 742 N N . SER A 1 94 ? 6.721 -9.391 -8.014 1.00 85.44 94 SER A N 1
ATOM 743 C CA . SER A 1 94 ? 5.958 -9.479 -6.773 1.00 85.44 94 SER A CA 1
ATOM 744 C C . SER A 1 94 ? 5.001 -8.294 -6.696 1.00 85.44 94 SER A C 1
ATOM 746 O O . SER A 1 94 ? 5.370 -7.141 -6.926 1.00 85.44 94 SER A O 1
ATOM 748 N N . ARG A 1 95 ? 3.735 -8.606 -6.417 1.00 88.69 95 ARG A N 1
ATOM 749 C CA . ARG A 1 95 ? 2.656 -7.631 -6.277 1.00 88.69 95 ARG A CA 1
ATOM 750 C C . ARG A 1 95 ? 2.357 -7.495 -4.800 1.00 88.69 95 ARG A C 1
ATOM 752 O O . ARG A 1 95 ? 1.844 -8.430 -4.182 1.00 88.69 95 ARG A O 1
ATOM 759 N N . GLU A 1 96 ? 2.693 -6.348 -4.244 1.00 90.38 96 GLU A N 1
ATOM 760 C CA . GLU A 1 96 ? 2.561 -6.085 -2.822 1.00 90.38 96 GLU A CA 1
ATOM 761 C C . GLU A 1 96 ? 1.612 -4.907 -2.595 1.00 90.38 96 GLU A C 1
ATOM 763 O O . GLU A 1 96 ? 1.358 -4.074 -3.467 1.00 90.38 96 GLU A O 1
ATOM 768 N N . MET A 1 97 ? 0.992 -4.899 -1.423 1.00 91.00 97 MET A N 1
ATOM 769 C CA . MET A 1 97 ? 0.155 -3.814 -0.948 1.00 91.00 97 MET A CA 1
ATOM 770 C C . MET A 1 97 ? 0.408 -3.652 0.540 1.00 91.00 97 MET A C 1
ATOM 772 O O . MET A 1 97 ? 0.085 -4.541 1.321 1.00 91.00 97 MET A O 1
ATOM 776 N N . LEU A 1 98 ? 0.945 -2.512 0.949 1.00 92.94 98 LEU A N 1
ATOM 777 C CA . LEU A 1 98 ? 1.039 -2.136 2.355 1.00 92.94 98 LEU A CA 1
ATOM 778 C C . LEU A 1 98 ? -0.013 -1.073 2.645 1.00 92.94 98 LEU A C 1
ATOM 780 O O . LEU A 1 98 ? 0.113 0.039 2.148 1.00 92.94 98 LEU A O 1
ATOM 784 N N . LEU A 1 99 ? -1.036 -1.426 3.419 1.00 91.69 99 LEU A N 1
ATOM 785 C CA . LEU A 1 99 ? -2.099 -0.526 3.843 1.00 91.69 99 LEU A CA 1
ATOM 786 C C . LEU A 1 99 ? -1.731 0.073 5.196 1.00 91.69 99 LEU A C 1
ATOM 788 O O . LEU A 1 99 ? -1.456 -0.652 6.148 1.00 91.69 99 LEU A O 1
ATOM 792 N N . ILE A 1 100 ? -1.810 1.390 5.311 1.00 90.75 100 ILE A N 1
ATOM 793 C CA . ILE A 1 100 ? -1.797 2.059 6.611 1.00 90.75 100 ILE A CA 1
ATOM 794 C C . ILE A 1 100 ? -3.240 2.366 6.962 1.00 90.75 100 ILE A C 1
ATOM 796 O O . ILE A 1 100 ? -4.001 2.813 6.118 1.00 90.75 100 ILE A O 1
ATOM 800 N N . MET A 1 101 ? -3.668 2.055 8.174 1.00 87.12 101 MET A N 1
ATOM 801 C CA . MET A 1 101 ? -5.063 2.197 8.559 1.00 87.12 101 MET 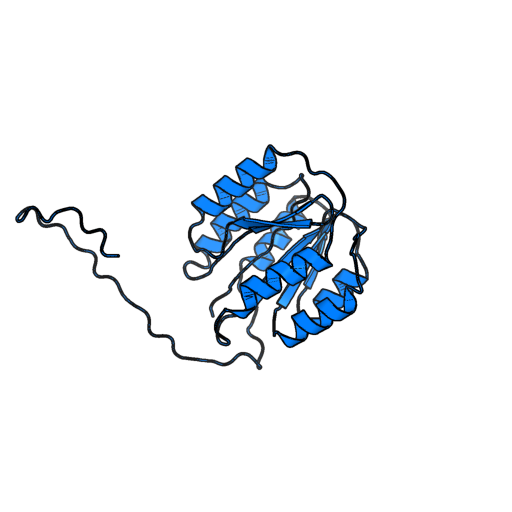A CA 1
ATOM 802 C C . MET A 1 101 ? -5.155 2.980 9.853 1.00 87.12 101 MET A C 1
ATOM 804 O O . MET A 1 101 ? -4.780 2.483 10.908 1.00 87.12 101 MET A O 1
ATOM 808 N N . GLY A 1 102 ? -5.686 4.200 9.774 1.00 83.00 102 GLY A N 1
ATOM 809 C CA . GLY A 1 102 ? -5.981 4.997 10.966 1.00 83.00 102 GLY A CA 1
ATOM 810 C C . GLY A 1 102 ? -7.422 4.917 11.460 1.00 83.00 102 GLY A C 1
ATOM 811 O O . GLY A 1 102 ? -7.713 5.391 12.551 1.00 83.00 102 GLY A O 1
ATOM 812 N N . SER A 1 103 ? -8.320 4.320 10.674 1.00 85.31 103 SER A N 1
ATOM 813 C CA . SER A 1 103 ? -9.713 4.098 11.064 1.00 85.31 103 SER A CA 1
ATOM 814 C C . SER A 1 103 ? -9.899 2.687 11.613 1.00 85.31 103 SER A C 1
ATOM 816 O O . SER A 1 103 ? -9.393 1.728 11.039 1.00 85.31 103 SER A O 1
ATOM 818 N N . LEU A 1 104 ? -10.681 2.540 12.680 1.00 86.88 104 LEU A N 1
ATOM 819 C CA . LEU A 1 104 ? -11.073 1.226 13.209 1.00 86.88 104 LEU A CA 1
ATOM 820 C C . LEU A 1 104 ? -12.294 0.640 12.488 1.00 86.88 104 LEU A C 1
ATOM 822 O O . LEU A 1 104 ? -12.602 -0.544 12.629 1.00 86.88 104 LEU A O 1
ATOM 826 N N . THR A 1 105 ? -12.994 1.472 11.719 1.00 89.44 105 THR A N 1
ATOM 827 C CA . THR A 1 105 ? -14.186 1.106 10.958 1.00 89.44 105 THR A CA 1
ATOM 828 C C . THR A 1 105 ? -13.951 1.308 9.466 1.00 89.44 105 THR A C 1
ATOM 830 O O . THR A 1 105 ? -13.197 2.186 9.038 1.00 89.44 105 THR A O 1
ATOM 833 N N . THR A 1 106 ? -14.610 0.475 8.666 1.00 90.31 106 THR A N 1
ATOM 834 C CA . THR A 1 106 ? -14.645 0.586 7.208 1.00 90.31 106 THR A CA 1
ATOM 835 C C . THR A 1 106 ? -16.098 0.651 6.759 1.00 90.31 106 THR A C 1
ATOM 837 O O . THR A 1 106 ? -16.946 -0.076 7.282 1.00 90.31 106 THR A O 1
ATOM 840 N N . CYS A 1 107 ? -16.390 1.558 5.836 1.00 91.81 107 CYS A N 1
ATOM 841 C CA . CYS A 1 107 ? -17.731 1.849 5.348 1.00 91.81 107 CYS A CA 1
ATOM 842 C C . CYS A 1 107 ? -17.787 1.519 3.859 1.00 91.81 107 CYS A C 1
ATOM 844 O O . CYS A 1 107 ? -17.587 2.382 3.003 1.00 91.81 107 CYS A O 1
ATOM 846 N N . ASP A 1 108 ? -18.028 0.243 3.572 1.00 93.44 108 ASP A N 1
ATOM 847 C CA . ASP A 1 108 ? -17.977 -0.321 2.227 1.00 93.44 108 ASP A CA 1
ATOM 848 C C . ASP A 1 108 ? -19.382 -0.579 1.656 1.00 93.44 108 ASP A C 1
ATOM 850 O O . ASP A 1 108 ? -20.304 -0.890 2.415 1.00 93.44 108 ASP A O 1
ATOM 854 N N . PRO A 1 109 ? -19.574 -0.444 0.329 1.00 92.56 109 PRO A N 1
ATOM 855 C CA . PRO A 1 109 ? -20.879 -0.630 -0.306 1.00 92.56 109 PRO A CA 1
ATOM 856 C C . PRO A 1 109 ? -21.323 -2.101 -0.409 1.00 92.56 109 PRO A C 1
ATOM 858 O O . PRO A 1 109 ? -22.520 -2.353 -0.534 1.00 92.56 109 PRO A O 1
ATOM 861 N N . GLY A 1 110 ? -20.395 -3.063 -0.388 1.00 93.44 110 GLY A N 1
ATOM 862 C CA . GLY A 1 110 ? -20.669 -4.493 -0.557 1.00 93.44 110 GLY A CA 1
ATOM 863 C C . GLY A 1 110 ? -19.896 -5.391 0.415 1.00 93.44 110 GLY A C 1
ATOM 864 O O . GLY A 1 110 ? -19.396 -4.946 1.449 1.00 93.44 110 GLY A O 1
ATOM 865 N N . ASP A 1 111 ? -19.812 -6.691 0.102 1.00 93.94 111 ASP A N 1
ATOM 866 C CA . ASP A 1 111 ? -19.087 -7.653 0.941 1.00 93.94 111 ASP A CA 1
ATOM 867 C C . ASP A 1 111 ? -17.579 -7.636 0.653 1.00 93.94 111 ASP A C 1
ATOM 869 O O . ASP A 1 111 ? -17.077 -8.249 -0.293 1.00 93.94 111 ASP A O 1
ATOM 873 N N . VAL A 1 112 ? -16.831 -6.996 1.551 1.00 94.38 112 VAL A N 1
ATOM 874 C CA . VAL A 1 112 ? -15.365 -6.913 1.510 1.00 94.38 112 VAL A CA 1
ATOM 875 C C . VAL A 1 112 ? -14.705 -8.293 1.411 1.00 94.38 112 VAL A C 1
ATOM 877 O O . VAL A 1 112 ? -13.657 -8.432 0.782 1.00 94.38 112 VAL A O 1
ATOM 880 N N . ARG A 1 113 ? -15.303 -9.347 1.984 1.00 95.06 113 ARG A N 1
ATOM 881 C CA . ARG A 1 113 ? -14.717 -10.700 1.991 1.00 95.06 113 ARG A CA 1
ATOM 882 C C . AR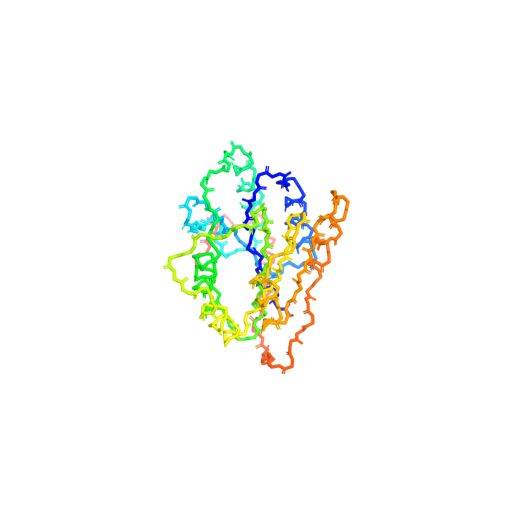G A 1 113 ? -14.593 -11.285 0.586 1.00 95.06 113 ARG A C 1
ATOM 884 O O . ARG A 1 113 ? -13.695 -12.091 0.345 1.00 95.06 113 ARG A O 1
ATOM 891 N N . GLU A 1 114 ? -15.465 -10.901 -0.342 1.00 95.62 114 GLU A N 1
ATOM 892 C CA . GLU A 1 114 ? -15.367 -11.322 -1.743 1.00 95.62 114 GLU A CA 1
ATOM 893 C C . GLU A 1 114 ? -14.174 -10.668 -2.439 1.00 95.62 114 GLU A C 1
ATOM 895 O O . GLU A 1 114 ? -13.426 -11.331 -3.167 1.00 95.62 114 GLU A O 1
ATOM 900 N N . VAL A 1 115 ? -13.933 -9.390 -2.144 1.00 94.69 115 VAL A N 1
ATOM 901 C CA . VAL A 1 115 ? -12.767 -8.663 -2.648 1.00 94.69 115 VAL A CA 1
ATOM 902 C C . VAL A 1 115 ? -11.483 -9.243 -2.070 1.00 94.69 115 VAL A C 1
ATOM 904 O O . VAL A 1 115 ? -10.567 -9.519 -2.837 1.00 94.69 115 VAL A O 1
ATOM 907 N N . VAL A 1 116 ? -11.437 -9.559 -0.769 1.00 95.81 116 VAL A N 1
ATOM 908 C CA . VAL A 1 116 ? -10.284 -10.247 -0.155 1.00 95.81 116 VAL A CA 1
ATOM 909 C C . VAL A 1 116 ? -9.962 -11.553 -0.892 1.00 95.81 116 VAL A C 1
ATOM 911 O O . VAL A 1 116 ? -8.814 -11.779 -1.277 1.00 95.81 116 VAL A O 1
ATOM 914 N N . LYS A 1 117 ? -10.970 -12.392 -1.173 1.00 96.00 117 LYS A N 1
ATOM 915 C CA . LYS A 1 117 ? -10.776 -13.628 -1.953 1.00 96.00 117 LYS A CA 1
ATOM 916 C C . LYS A 1 117 ? -10.247 -13.341 -3.358 1.00 96.00 117 LYS A C 1
ATOM 918 O O . LYS A 1 117 ? -9.433 -14.103 -3.873 1.00 96.00 117 LYS A O 1
ATOM 923 N N . THR A 1 118 ? -10.721 -12.275 -3.993 1.00 95.31 118 THR A N 1
ATOM 924 C CA . THR A 1 118 ? -10.298 -11.884 -5.345 1.00 95.31 118 THR A CA 1
ATOM 925 C C . THR A 1 118 ? -8.846 -11.400 -5.360 1.00 95.31 118 THR A C 1
ATOM 927 O O . THR A 1 118 ? -8.089 -11.780 -6.250 1.00 95.31 118 THR A O 1
ATOM 930 N N . VAL A 1 119 ? -8.435 -10.636 -4.347 1.00 93.25 119 VAL A N 1
ATOM 931 C CA . VAL A 1 119 ? -7.052 -10.180 -4.147 1.00 93.25 119 VAL A CA 1
ATOM 932 C C . VAL A 1 119 ? -6.116 -11.364 -3.890 1.00 93.25 119 VAL A C 1
ATOM 934 O O . VAL A 1 119 ? -5.085 -11.478 -4.553 1.00 93.25 119 VAL A O 1
ATOM 937 N N . ALA A 1 120 ? -6.512 -12.306 -3.028 1.00 92.31 120 ALA A N 1
ATOM 938 C CA . ALA A 1 120 ? -5.747 -13.528 -2.778 1.00 92.31 120 ALA A CA 1
ATOM 939 C C . ALA A 1 120 ? -5.584 -14.380 -4.052 1.00 92.31 120 ALA A C 1
ATOM 941 O O . ALA A 1 120 ? -4.482 -14.821 -4.373 1.00 92.31 120 ALA A O 1
ATOM 942 N N . LYS A 1 121 ? -6.654 -14.543 -4.844 1.00 92.69 121 LYS A N 1
ATOM 943 C CA . LYS A 1 121 ? -6.600 -15.234 -6.148 1.00 92.69 121 LYS A CA 1
ATOM 944 C C . LYS A 1 121 ? -5.679 -14.548 -7.160 1.00 92.69 121 LYS A C 1
ATOM 946 O O . LYS A 1 121 ? -5.139 -15.220 -8.030 1.00 92.69 121 LYS A O 1
ATOM 951 N N . ALA A 1 122 ? -5.500 -13.231 -7.065 1.00 90.31 122 ALA A N 1
ATOM 952 C CA . ALA A 1 122 ? -4.613 -12.467 -7.941 1.00 90.31 122 ALA A CA 1
ATOM 953 C C . ALA A 1 122 ? -3.123 -12.556 -7.544 1.00 90.31 122 ALA A C 1
ATOM 955 O O . ALA A 1 122 ? -2.295 -11.897 -8.182 1.00 90.31 122 ALA A O 1
ATOM 956 N N . ASN A 1 123 ? -2.788 -13.360 -6.522 1.00 89.31 123 ASN A N 1
ATOM 957 C CA . ASN A 1 123 ? -1.451 -13.497 -5.939 1.00 89.31 123 ASN A CA 1
ATOM 958 C C . ASN A 1 123 ? -0.856 -12.140 -5.518 1.00 89.31 123 ASN A C 1
ATOM 960 O O . ASN A 1 123 ? 0.307 -11.841 -5.785 1.00 89.31 123 ASN A O 1
ATOM 964 N N . ILE A 1 124 ? -1.693 -11.288 -4.920 1.00 89.94 124 ILE A N 1
ATOM 965 C CA . ILE A 1 124 ? -1.283 -9.995 -4.373 1.00 89.94 124 ILE A CA 1
ATOM 966 C C . ILE A 1 124 ? -1.127 -10.153 -2.866 1.00 89.94 124 ILE A C 1
ATOM 968 O O . ILE A 1 124 ? -2.070 -10.554 -2.182 1.00 89.94 124 ILE A O 1
ATOM 972 N N . ARG A 1 125 ? 0.054 -9.818 -2.349 1.00 91.38 125 ARG A N 1
ATOM 973 C CA . ARG A 1 125 ? 0.351 -9.868 -0.919 1.00 91.38 125 ARG A CA 1
ATOM 974 C C . ARG A 1 125 ? -0.065 -8.565 -0.247 1.00 91.38 125 ARG A C 1
ATOM 976 O O . ARG A 1 125 ? 0.524 -7.523 -0.518 1.00 91.38 125 ARG A O 1
ATOM 983 N N . CYS A 1 126 ? -1.025 -8.621 0.672 1.00 92.19 126 CYS A N 1
ATOM 984 C CA . CYS A 1 126 ? -1.469 -7.459 1.439 1.00 92.19 126 CYS A CA 1
ATOM 985 C C . CYS A 1 126 ? -0.951 -7.509 2.877 1.00 92.19 126 CYS A C 1
ATOM 987 O O . CYS A 1 126 ? -1.230 -8.458 3.605 1.00 92.19 126 CYS A O 1
ATOM 989 N N . SER A 1 127 ? -0.236 -6.468 3.290 1.00 93.94 127 SER A N 1
ATOM 990 C CA . SER A 1 127 ? 0.162 -6.217 4.675 1.00 93.94 127 SER A CA 1
ATOM 991 C C . SER A 1 127 ? -0.536 -4.957 5.176 1.00 93.94 127 SER A C 1
ATOM 993 O O . SER A 1 127 ? -0.832 -4.056 4.393 1.00 93.94 127 SER A O 1
ATOM 995 N N . VAL A 1 128 ? -0.835 -4.891 6.468 1.00 93.62 128 VAL A N 1
ATOM 996 C CA . VAL A 1 128 ? -1.579 -3.783 7.069 1.00 93.62 128 VAL A CA 1
ATOM 997 C C . VAL A 1 128 ? -0.872 -3.327 8.338 1.00 93.62 128 VAL A C 1
ATOM 999 O O . VAL A 1 128 ? -0.505 -4.141 9.185 1.00 93.62 128 VAL A O 1
ATOM 1002 N N . ILE A 1 129 ? -0.732 -2.017 8.486 1.00 92.75 129 ILE A N 1
ATOM 1003 C CA . ILE A 1 129 ? -0.300 -1.364 9.713 1.00 92.75 129 ILE A CA 1
ATOM 1004 C C . ILE A 1 129 ? -1.484 -0.548 10.239 1.00 92.75 129 ILE A C 1
ATOM 1006 O O . ILE A 1 129 ? -1.865 0.458 9.642 1.00 92.75 129 ILE A O 1
ATOM 1010 N N . GLY A 1 130 ? -2.096 -1.001 11.331 1.00 90.62 130 GLY A N 1
ATOM 1011 C CA . GLY A 1 130 ? -3.230 -0.334 11.973 1.00 90.62 130 GLY A CA 1
ATOM 1012 C C . GLY A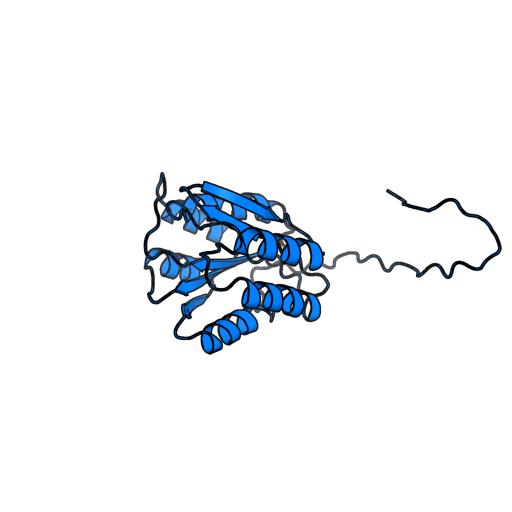 1 130 ? -2.803 0.612 13.097 1.00 90.62 130 GLY A C 1
ATOM 1013 O O . GLY A 1 130 ? -1.856 0.324 13.829 1.00 90.62 130 GLY A O 1
ATOM 1014 N N . LEU A 1 131 ? -3.524 1.720 13.280 1.00 85.12 131 LEU A N 1
ATOM 1015 C CA . LEU A 1 131 ? -3.390 2.574 14.460 1.00 85.12 131 LEU A CA 1
ATOM 1016 C C . LEU A 1 131 ? -4.168 1.989 15.638 1.00 85.12 131 LEU A C 1
ATOM 1018 O O . LEU A 1 131 ? -5.367 1.736 15.533 1.00 85.12 131 LEU A O 1
ATOM 1022 N N . SER A 1 132 ? -3.474 1.830 16.767 1.00 81.81 132 SER A N 1
ATOM 1023 C CA . SER A 1 132 ? -4.003 1.516 18.103 1.00 81.81 132 SER A CA 1
ATOM 1024 C C . SER A 1 132 ? -4.687 0.157 18.298 1.00 81.81 132 SER A C 1
ATOM 1026 O O . SER A 1 132 ? -4.513 -0.437 19.359 1.00 81.81 132 SER A O 1
ATOM 1028 N N . ALA A 1 133 ? -5.446 -0.365 17.332 1.00 88.62 133 ALA A N 1
ATOM 1029 C CA . ALA A 1 133 ? -6.159 -1.631 17.482 1.00 88.62 133 ALA A CA 1
ATOM 1030 C C . ALA A 1 133 ? -6.162 -2.500 16.216 1.00 88.62 133 ALA A C 1
ATOM 1032 O O . ALA A 1 133 ? -5.902 -2.066 15.091 1.00 88.62 133 ALA A O 1
ATOM 1033 N N . GLU A 1 134 ? -6.461 -3.782 16.425 1.00 90.06 134 GLU A N 1
ATOM 1034 C CA . GLU A 1 134 ? -6.577 -4.774 15.363 1.00 90.06 134 GLU A CA 1
ATOM 1035 C C . GLU A 1 134 ? -8.009 -4.856 14.824 1.00 90.06 134 GLU A C 1
ATOM 1037 O O . GLU A 1 134 ? -8.959 -5.099 15.569 1.00 90.06 134 GLU A O 1
ATOM 1042 N N . VAL A 1 135 ? -8.161 -4.724 13.504 1.00 92.44 135 VAL A N 1
ATOM 1043 C CA . VAL A 1 135 ? -9.445 -4.905 12.820 1.00 92.44 135 VAL A CA 1
ATOM 1044 C C . VAL A 1 135 ? -9.532 -6.323 12.249 1.00 92.44 135 VAL A C 1
ATOM 1046 O O . VAL A 1 135 ? -8.701 -6.749 11.444 1.00 92.44 135 VAL A O 1
ATOM 1049 N N . ARG A 1 136 ? -10.589 -7.060 12.621 1.00 94.94 136 ARG A N 1
ATOM 1050 C CA . ARG A 1 136 ? -10.783 -8.479 12.258 1.00 94.94 136 ARG A CA 1
ATOM 1051 C C . ARG A 1 136 ? -10.701 -8.743 10.751 1.00 94.94 136 ARG A C 1
ATOM 1053 O O . ARG A 1 136 ? -10.058 -9.712 10.356 1.00 94.94 136 ARG A O 1
ATOM 1060 N N . ILE A 1 137 ? -11.337 -7.909 9.921 1.00 94.56 137 ILE A N 1
ATOM 1061 C CA . ILE A 1 137 ? -11.341 -8.101 8.460 1.00 94.56 137 ILE A CA 1
ATOM 1062 C C . ILE A 1 137 ? -9.940 -7.927 7.861 1.00 94.56 137 ILE A C 1
ATOM 1064 O O . ILE A 1 137 ? -9.541 -8.710 7.004 1.00 94.56 137 ILE A O 1
ATOM 1068 N N . CYS A 1 138 ? -9.159 -6.973 8.371 1.00 93.94 138 CYS A N 1
ATOM 1069 C CA . CYS A 1 138 ? -7.789 -6.724 7.933 1.00 93.94 138 CYS A CA 1
ATOM 1070 C C . CYS A 1 138 ? -6.844 -7.855 8.351 1.00 93.94 138 CYS A C 1
ATOM 1072 O O . CYS A 1 138 ? -6.001 -8.268 7.561 1.00 93.94 138 CYS A O 1
ATOM 1074 N N . LYS A 1 139 ? -7.037 -8.433 9.546 1.00 95.75 139 LYS A N 1
ATOM 1075 C CA . LYS A 1 139 ? -6.326 -9.653 9.957 1.00 95.75 139 LYS A CA 1
ATOM 1076 C C . LYS A 1 139 ? -6.598 -10.806 8.990 1.00 95.75 139 LYS A C 1
ATOM 1078 O O . LYS A 1 139 ? -5.671 -11.486 8.561 1.00 95.75 139 LYS A O 1
ATOM 1083 N N . THR A 1 140 ? -7.867 -11.022 8.633 1.00 95.88 140 THR A N 1
ATOM 1084 C CA . THR A 1 140 ? -8.252 -12.058 7.663 1.00 95.88 140 THR A CA 1
ATOM 1085 C C . THR A 1 140 ? -7.668 -11.787 6.277 1.00 95.88 140 THR A C 1
ATOM 1087 O O . THR A 1 140 ? -7.204 -12.731 5.645 1.00 95.88 140 THR A O 1
ATOM 1090 N N . LEU A 1 141 ? -7.633 -10.527 5.832 1.00 95.88 141 LEU A N 1
ATOM 1091 C CA . LEU A 1 141 ? -6.963 -10.123 4.594 1.00 95.88 141 LEU A CA 1
ATOM 1092 C C . LEU A 1 141 ? -5.490 -10.542 4.611 1.00 95.88 141 LEU A C 1
ATOM 1094 O O . LEU A 1 141 ? -5.097 -11.342 3.768 1.00 95.88 141 LEU A O 1
ATOM 1098 N N . CYS A 1 142 ? -4.714 -10.098 5.606 1.00 95.38 142 CYS A N 1
ATOM 1099 C CA . CYS A 1 142 ? -3.289 -10.424 5.697 1.00 95.38 142 CYS A CA 1
ATOM 1100 C C . CYS A 1 142 ? -3.040 -11.939 5.742 1.00 95.38 142 CYS A C 1
ATOM 1102 O O . CYS A 1 142 ? -2.157 -12.436 5.048 1.00 95.38 142 CYS A O 1
ATOM 1104 N N . GLN A 1 143 ? -3.852 -12.687 6.499 1.00 95.12 143 GLN A N 1
ATOM 1105 C CA . GLN A 1 143 ? -3.752 -14.148 6.587 1.00 95.12 143 GLN A CA 1
ATOM 1106 C C . GLN A 1 143 ? -4.031 -14.849 5.251 1.00 95.12 143 GLN A C 1
ATOM 1108 O O . GLN A 1 143 ? -3.360 -15.823 4.928 1.00 95.12 143 GLN A O 1
ATOM 1113 N N . GLN A 1 144 ? -5.008 -14.374 4.473 1.00 95.12 144 GLN A N 1
ATOM 1114 C CA . GLN A 1 144 ? -5.349 -14.974 3.178 1.00 95.12 144 GLN A CA 1
ATOM 1115 C C . GLN A 1 144 ? -4.359 -14.613 2.069 1.00 95.12 144 GLN A C 1
ATOM 1117 O O . GLN A 1 144 ? -4.204 -15.382 1.125 1.00 95.12 144 GLN A O 1
ATOM 1122 N N . THR A 1 145 ? -3.688 -13.466 2.175 1.00 91.94 145 THR A N 1
ATOM 1123 C CA . THR A 1 145 ? -2.721 -12.982 1.179 1.00 91.94 145 THR A CA 1
ATOM 1124 C C . THR A 1 145 ? -1.262 -13.199 1.585 1.00 91.94 145 THR A C 1
ATOM 1126 O O . THR A 1 145 ? -0.370 -12.620 0.971 1.00 91.94 145 THR A O 1
ATOM 1129 N N . SER A 1 146 ? -0.996 -13.975 2.640 1.00 91.62 146 SER A N 1
ATOM 1130 C CA . SER A 1 146 ? 0.359 -14.222 3.166 1.00 91.62 146 SER A CA 1
ATOM 1131 C C . SER A 1 146 ? 1.143 -12.942 3.507 1.00 91.62 146 SER A C 1
ATOM 1133 O O . SER A 1 146 ? 2.357 -12.868 3.312 1.00 91.62 146 SER A O 1
ATOM 1135 N N . GLY A 1 147 ? 0.448 -11.911 3.990 1.00 91.62 147 GLY A N 1
ATOM 1136 C CA . GLY A 1 147 ? 1.053 -10.680 4.495 1.00 91.62 147 GLY A CA 1
ATOM 1137 C C . GLY A 1 147 ? 0.984 -10.575 6.015 1.00 91.62 147 GLY A C 1
ATOM 1138 O O . GLY A 1 147 ? 0.580 -11.507 6.710 1.00 91.62 147 GLY A O 1
ATOM 1139 N N . THR A 1 148 ? 1.396 -9.428 6.546 1.00 93.62 148 THR A N 1
ATOM 1140 C CA . THR A 1 148 ? 1.510 -9.191 7.992 1.00 93.62 148 THR A CA 1
ATOM 1141 C C . THR A 1 148 ? 0.511 -8.134 8.454 1.00 93.62 148 THR A C 1
ATOM 1143 O O . THR A 1 148 ? 0.218 -7.192 7.724 1.00 93.62 148 THR A O 1
ATOM 1146 N N . TYR A 1 149 ? -0.053 -8.295 9.654 1.00 95.75 149 TYR A N 1
ATOM 1147 C CA . TYR A 1 149 ? -0.876 -7.270 10.303 1.00 95.75 149 TYR A CA 1
ATOM 1148 C C . TYR A 1 149 ? -0.172 -6.826 11.582 1.00 95.75 149 TYR A C 1
ATOM 1150 O O . TYR A 1 149 ? 0.018 -7.646 12.477 1.00 95.75 149 TYR A O 1
ATOM 1158 N N . ASN A 1 150 ? 0.194 -5.550 11.667 1.00 95.31 150 ASN A N 1
ATOM 1159 C CA . ASN A 1 150 ? 0.863 -4.972 12.829 1.00 95.31 150 ASN A CA 1
ATOM 1160 C C . ASN A 1 150 ? 0.073 -3.772 13.361 1.00 95.31 150 ASN A C 1
ATOM 1162 O O . ASN A 1 150 ? -0.588 -3.068 12.598 1.00 95.31 150 ASN A O 1
ATOM 1166 N N . VAL A 1 151 ? 0.141 -3.537 14.671 1.00 93.88 151 VAL A N 1
ATOM 1167 C CA . VAL A 1 151 ? -0.506 -2.395 15.332 1.00 93.88 151 VAL A CA 1
ATOM 1168 C C . VAL A 1 151 ? 0.565 -1.447 15.850 1.00 93.88 151 VAL A C 1
ATOM 1170 O O . VAL A 1 151 ? 1.497 -1.870 16.532 1.00 93.88 151 VAL A O 1
ATOM 1173 N N . ILE A 1 152 ? 0.421 -0.164 15.531 1.00 91.50 152 ILE A N 1
ATOM 1174 C CA . ILE A 1 152 ? 1.331 0.887 15.987 1.00 91.50 152 ILE A CA 1
ATOM 1175 C C . ILE A 1 152 ? 1.129 1.118 17.485 1.00 91.50 152 ILE A C 1
ATOM 1177 O O . ILE A 1 152 ? -0.003 1.271 17.948 1.00 91.50 152 ILE A O 1
ATOM 1181 N N . LEU A 1 153 ? 2.244 1.169 18.216 1.00 89.75 153 LEU A N 1
ATOM 1182 C CA . LEU A 1 153 ? 2.280 1.475 19.650 1.00 89.75 153 LEU A CA 1
ATOM 1183 C C . LEU A 1 153 ? 2.764 2.910 19.870 1.00 89.75 153 LEU A C 1
ATOM 1185 O O . LEU A 1 153 ? 2.074 3.716 20.483 1.00 89.75 153 LEU A O 1
ATOM 1189 N N . GLU A 1 154 ? 3.926 3.224 19.300 1.00 89.69 154 GLU A N 1
ATOM 1190 C CA . GLU A 1 154 ? 4.605 4.515 19.387 1.00 89.69 154 GLU A CA 1
ATOM 1191 C C . GLU A 1 154 ? 5.218 4.870 18.024 1.00 89.69 154 GLU A C 1
ATOM 1193 O O . GLU A 1 154 ? 5.277 4.034 17.116 1.00 89.69 154 GLU A O 1
ATOM 1198 N N . GLU A 1 155 ? 5.692 6.105 17.875 1.00 88.81 155 GLU A N 1
ATOM 1199 C CA . GLU A 1 155 ? 6.277 6.606 16.625 1.00 88.81 155 GLU A CA 1
ATOM 1200 C C . GLU A 1 155 ? 7.537 5.831 16.198 1.00 88.81 155 GLU A C 1
ATOM 1202 O O . GLU A 1 155 ? 7.688 5.489 15.025 1.00 88.81 155 GLU A O 1
ATOM 1207 N N . SER A 1 156 ? 8.408 5.486 17.151 1.00 91.81 156 SER A N 1
ATOM 1208 C CA . SER A 1 156 ? 9.598 4.654 16.917 1.00 91.81 156 SER A CA 1
ATOM 1209 C C . SER A 1 156 ? 9.222 3.275 16.375 1.00 91.81 156 SER A C 1
ATOM 1211 O O . SER A 1 156 ? 9.736 2.854 15.343 1.00 91.81 156 SER A O 1
ATOM 1213 N N . HIS A 1 157 ? 8.243 2.620 17.004 1.00 92.94 157 HIS A N 1
ATOM 1214 C CA . HIS A 1 157 ? 7.728 1.334 16.547 1.00 92.94 157 HIS A CA 1
ATOM 1215 C C . HIS A 1 157 ? 7.130 1.440 15.139 1.00 92.94 157 HIS A C 1
ATOM 1217 O O . HIS A 1 157 ? 7.342 0.557 14.314 1.00 92.94 157 HIS A O 1
ATOM 1223 N N . PHE A 1 158 ? 6.418 2.525 14.820 1.00 91.25 158 PHE A N 1
ATOM 1224 C CA . PHE A 1 158 ? 5.913 2.723 13.463 1.00 91.25 158 PHE A CA 1
ATOM 1225 C C . PHE A 1 158 ? 7.042 2.841 12.430 1.00 91.25 158 PHE A C 1
ATOM 1227 O O . PHE A 1 158 ? 6.949 2.231 11.364 1.00 91.25 158 PHE A O 1
ATOM 1234 N N . LYS A 1 159 ? 8.125 3.557 12.755 1.00 91.75 159 LYS A N 1
ATOM 1235 C CA . LYS A 1 159 ? 9.319 3.622 11.904 1.00 91.75 159 LYS A CA 1
ATOM 1236 C C . LYS A 1 159 ? 9.935 2.236 11.688 1.00 91.75 159 LYS A C 1
ATOM 1238 O O . LYS A 1 159 ? 10.216 1.875 10.550 1.00 91.75 159 LYS A O 1
ATOM 1243 N N . ASP A 1 160 ? 10.062 1.430 12.739 1.00 93.88 160 ASP A N 1
ATOM 1244 C CA . ASP A 1 160 ? 10.581 0.061 12.627 1.00 93.88 160 ASP A CA 1
ATOM 1245 C C . ASP A 1 160 ? 9.686 -0.822 11.742 1.00 93.88 160 ASP A C 1
ATOM 1247 O O . ASP A 1 160 ? 10.177 -1.590 10.911 1.00 93.88 160 ASP A O 1
ATOM 1251 N N . LEU A 1 161 ? 8.360 -0.680 11.866 1.00 92.62 161 LEU A N 1
ATOM 1252 C CA . LEU A 1 161 ? 7.398 -1.382 11.016 1.00 92.62 161 LEU A CA 1
ATOM 1253 C C . LEU A 1 161 ? 7.541 -0.977 9.545 1.00 92.62 161 LEU A C 1
ATOM 1255 O O . LEU A 1 161 ? 7.567 -1.856 8.684 1.00 92.62 161 LEU A O 1
ATOM 1259 N N . LEU A 1 162 ? 7.675 0.316 9.243 1.00 91.06 162 LEU A N 1
ATOM 1260 C CA . LEU A 1 162 ? 7.939 0.792 7.882 1.00 91.06 162 LEU A CA 1
ATOM 1261 C C . LEU A 1 162 ? 9.249 0.212 7.337 1.00 91.06 162 LEU A C 1
ATOM 1263 O O . LEU A 1 162 ? 9.260 -0.354 6.245 1.00 91.06 162 LEU A O 1
ATOM 1267 N N . ASN A 1 163 ? 10.321 0.253 8.126 1.00 91.44 163 ASN A N 1
ATOM 1268 C CA . ASN A 1 163 ? 11.634 -0.250 7.726 1.00 91.44 163 ASN A CA 1
ATOM 1269 C C . ASN A 1 163 ? 11.625 -1.765 7.479 1.00 91.44 163 ASN A C 1
ATOM 1271 O O . ASN A 1 163 ? 12.273 -2.251 6.552 1.00 91.44 163 ASN A O 1
ATOM 1275 N N . SER A 1 164 ? 10.817 -2.524 8.225 1.00 91.56 164 SER A N 1
ATOM 1276 C CA . SER A 1 164 ? 10.627 -3.959 7.971 1.00 91.56 164 SER A CA 1
ATOM 1277 C C . SER A 1 164 ? 10.034 -4.256 6.585 1.00 91.56 164 SER A C 1
ATOM 1279 O O . SER A 1 164 ? 10.284 -5.321 6.025 1.00 91.56 164 SER A O 1
ATOM 1281 N N . HIS A 1 165 ? 9.291 -3.300 6.015 1.00 90.44 165 HIS A N 1
ATOM 1282 C CA . HIS A 1 165 ? 8.693 -3.381 4.683 1.00 90.44 165 HIS A CA 1
ATOM 1283 C C . HIS A 1 165 ? 9.562 -2.765 3.572 1.00 90.44 165 HIS A C 1
ATOM 1285 O O . HIS A 1 165 ? 9.191 -2.857 2.403 1.00 90.44 165 HIS A O 1
ATOM 1291 N N . VAL A 1 166 ? 10.712 -2.162 3.899 1.00 90.38 166 VAL A N 1
ATOM 1292 C CA . VAL A 1 166 ? 11.700 -1.719 2.897 1.00 90.38 166 VAL A CA 1
ATOM 1293 C C . VAL A 1 166 ? 12.394 -2.919 2.259 1.00 90.38 166 VAL A C 1
ATOM 1295 O O . VAL A 1 166 ? 12.662 -2.928 1.057 1.00 90.38 166 VAL A O 1
ATOM 1298 N N . THR A 1 167 ? 12.685 -3.943 3.062 1.00 86.25 167 THR A N 1
ATOM 1299 C CA . THR A 1 167 ? 13.317 -5.164 2.562 1.00 86.25 167 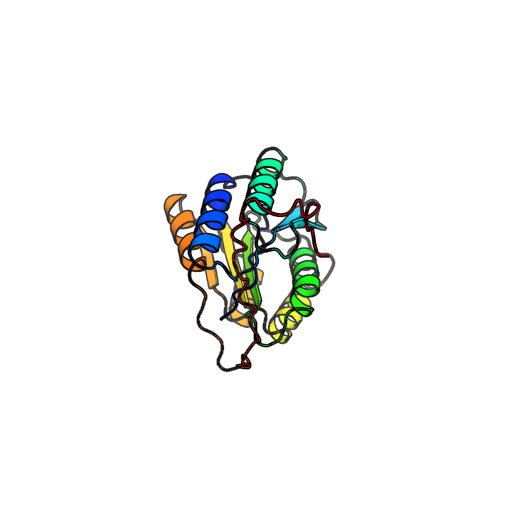THR A CA 1
ATOM 1300 C C . THR A 1 167 ? 12.277 -5.992 1.804 1.00 86.25 167 THR A C 1
ATOM 1302 O O . THR A 1 167 ? 11.227 -6.303 2.373 1.00 86.25 167 THR A O 1
ATOM 1305 N N . PRO A 1 168 ? 12.541 -6.376 0.542 1.00 80.75 168 PRO A N 1
ATOM 1306 C CA . PRO A 1 168 ? 11.592 -7.141 -0.250 1.00 80.75 168 PRO A CA 1
ATOM 1307 C C . PRO A 1 168 ? 11.305 -8.473 0.433 1.00 80.75 168 PRO A C 1
ATOM 1309 O O . PRO A 1 168 ? 12.211 -9.192 0.869 1.00 80.75 168 PRO A O 1
ATOM 1312 N N . ALA A 1 169 ? 10.025 -8.805 0.537 1.00 79.00 169 ALA A N 1
ATOM 1313 C CA . ALA A 1 169 ? 9.627 -10.022 1.203 1.00 79.00 169 ALA A CA 1
ATOM 1314 C C . ALA A 1 169 ? 10.021 -11.256 0.365 1.00 79.00 169 ALA A C 1
ATOM 1316 O O . ALA A 1 169 ? 10.087 -11.178 -0.866 1.00 79.00 169 ALA A O 1
ATOM 1317 N N . PRO A 1 170 ? 10.273 -12.418 0.994 1.00 78.06 170 PRO A N 1
ATOM 1318 C CA . PRO A 1 170 ? 10.661 -13.613 0.258 1.00 78.06 170 PRO A CA 1
ATOM 1319 C C . PRO A 1 170 ? 9.573 -13.994 -0.751 1.00 78.06 170 PRO A C 1
ATOM 1321 O O . PRO A 1 170 ? 8.383 -14.014 -0.416 1.00 78.06 170 PRO A O 1
ATOM 1324 N N . ALA A 1 171 ? 9.986 -14.297 -1.984 1.00 70.38 171 ALA A N 1
ATOM 1325 C CA . ALA A 1 171 ? 9.066 -14.743 -3.021 1.00 70.38 171 ALA A CA 1
ATOM 1326 C C . ALA A 1 171 ? 8.322 -16.008 -2.583 1.00 70.38 171 ALA A C 1
ATOM 1328 O O . ALA A 1 171 ? 8.907 -16.936 -2.021 1.00 70.38 171 ALA A O 1
ATOM 1329 N N . SER A 1 172 ? 7.028 -16.052 -2.898 1.00 71.31 172 SER A N 1
ATOM 1330 C CA . SER A 1 172 ? 6.261 -17.291 -2.824 1.00 71.31 172 SER A CA 1
ATOM 1331 C C . SER A 1 172 ? 6.845 -18.311 -3.802 1.00 71.31 172 SER A C 1
ATOM 1333 O O . SER A 1 172 ? 7.264 -17.958 -4.905 1.00 71.31 172 SER A O 1
ATOM 1335 N N . THR A 1 173 ? 6.805 -19.591 -3.436 1.00 68.62 173 THR A N 1
ATOM 1336 C CA . THR A 1 173 ? 7.175 -20.707 -4.325 1.00 68.62 173 THR A CA 1
ATOM 1337 C C . THR A 1 173 ? 6.307 -20.777 -5.583 1.00 68.62 173 THR A C 1
ATOM 1339 O O . THR A 1 173 ? 6.680 -21.427 -6.553 1.00 68.62 173 THR A O 1
ATOM 1342 N N . THR A 1 174 ? 5.155 -20.104 -5.571 1.00 69.44 174 THR A N 1
ATOM 1343 C CA . THR A 1 174 ? 4.206 -20.018 -6.685 1.00 69.44 174 THR A CA 1
ATOM 1344 C C . THR A 1 174 ? 4.534 -18.920 -7.694 1.00 69.44 174 THR A C 1
ATOM 1346 O O . THR A 1 174 ? 3.838 -18.813 -8.700 1.00 69.44 174 THR A O 1
ATOM 1349 N N . THR A 1 175 ? 5.519 -18.060 -7.425 1.00 71.00 175 THR A N 1
ATOM 1350 C CA . THR A 1 175 ? 5.866 -16.965 -8.335 1.00 71.00 175 THR A CA 1
ATOM 1351 C C . THR A 1 175 ? 6.765 -17.483 -9.449 1.00 71.00 175 THR A C 1
ATOM 1353 O O . THR A 1 175 ? 7.852 -18.000 -9.191 1.00 71.00 175 THR A O 1
ATOM 1356 N N . ASP A 1 176 ? 6.329 -17.307 -10.695 1.00 71.31 176 ASP A N 1
ATOM 1357 C CA . ASP A 1 176 ? 7.098 -17.721 -11.862 1.00 71.31 176 ASP A CA 1
ATOM 1358 C C . ASP A 1 176 ? 8.440 -16.975 -11.925 1.00 71.31 176 ASP A C 1
ATOM 1360 O O . ASP A 1 176 ? 8.492 -15.745 -11.847 1.00 71.31 176 ASP A O 1
ATOM 1364 N N . SER A 1 177 ? 9.535 -17.689 -12.167 1.00 76.62 177 SER A N 1
ATOM 1365 C CA . SER A 1 177 ? 10.849 -17.093 -12.401 1.00 76.62 177 SER A CA 1
ATOM 1366 C C . SER A 1 177 ? 11.111 -16.939 -13.902 1.00 76.62 177 SER A C 1
ATOM 1368 O O . SER A 1 177 ? 11.337 -17.912 -14.616 1.00 76.62 177 SER A O 1
ATOM 1370 N N . SER A 1 178 ? 11.103 -15.700 -14.405 1.00 78.56 178 SER A N 1
ATOM 1371 C CA . SER A 1 178 ? 11.532 -15.399 -15.780 1.00 78.56 178 SER A CA 1
ATOM 1372 C C . SER A 1 178 ? 12.803 -14.576 -15.820 1.00 78.56 178 SER A C 1
ATOM 1374 O O . SER A 1 178 ? 12.966 -13.629 -15.047 1.00 78.56 178 SER A O 1
ATOM 1376 N N . LEU A 1 179 ? 13.628 -14.840 -16.828 1.00 82.19 179 LEU A N 1
ATOM 1377 C CA . LEU A 1 179 ? 14.674 -13.920 -17.244 1.00 82.19 179 LEU A CA 1
ATOM 1378 C C . LEU A 1 179 ? 14.047 -12.712 -17.962 1.00 82.19 179 LEU A C 1
ATOM 1380 O O . LEU A 1 179 ? 13.339 -12.877 -18.956 1.00 82.19 179 LEU A O 1
ATOM 1384 N N . ILE A 1 180 ? 14.330 -11.501 -17.485 1.00 82.94 180 ILE A N 1
ATOM 1385 C CA . ILE A 1 180 ? 13.856 -10.256 -18.102 1.00 82.94 180 ILE A CA 1
ATOM 1386 C C . ILE A 1 180 ? 14.993 -9.619 -18.900 1.00 82.94 180 ILE A C 1
ATOM 1388 O O . ILE A 1 180 ? 16.133 -9.545 -18.442 1.00 82.94 180 ILE A O 1
ATOM 1392 N N . LYS A 1 181 ? 14.678 -9.151 -20.113 1.00 85.69 181 LYS A N 1
ATOM 1393 C CA . LYS A 1 181 ? 15.614 -8.371 -20.927 1.00 85.69 181 LYS A CA 1
ATOM 1394 C C . LYS A 1 181 ? 15.791 -6.994 -20.288 1.00 85.69 181 LYS A C 1
ATOM 1396 O O . LYS A 1 181 ? 14.846 -6.212 -20.254 1.00 85.69 181 LYS A O 1
ATOM 1401 N N . MET A 1 182 ? 16.995 -6.709 -19.803 1.00 84.75 182 MET A N 1
ATOM 1402 C CA . MET A 1 182 ? 17.356 -5.410 -19.236 1.00 84.75 182 MET A CA 1
ATOM 1403 C C . MET A 1 182 ? 18.101 -4.574 -20.280 1.00 84.75 182 MET A C 1
ATOM 1405 O O . MET A 1 182 ? 18.960 -5.091 -20.994 1.00 84.75 182 MET A O 1
ATOM 1409 N N . GLY A 1 183 ? 17.768 -3.286 -20.375 1.00 86.00 183 GLY A N 1
ATOM 1410 C CA . GLY A 1 183 ? 18.509 -2.326 -21.191 1.00 86.00 183 GLY A CA 1
ATOM 1411 C C . GLY A 1 183 ? 19.598 -1.653 -20.361 1.00 86.00 183 GLY A C 1
ATOM 1412 O O . GLY A 1 183 ? 19.294 -1.063 -19.329 1.00 86.00 183 GLY A O 1
ATOM 1413 N N . PHE A 1 184 ? 20.851 -1.721 -20.812 1.00 86.50 184 PHE A N 1
ATOM 1414 C CA . PHE A 1 184 ? 21.959 -0.975 -20.214 1.00 86.50 184 PHE A CA 1
ATOM 1415 C C . PHE A 1 184 ? 22.219 0.283 -21.055 1.00 86.50 184 PHE A C 1
ATOM 1417 O O . PHE A 1 184 ? 22.716 0.167 -22.181 1.00 86.50 184 PHE A O 1
ATOM 1424 N N . PRO A 1 185 ? 21.834 1.478 -20.574 1.00 84.44 185 PRO A N 1
ATOM 1425 C CA . PRO A 1 185 ? 22.053 2.708 -21.320 1.00 84.44 185 PRO A CA 1
ATOM 1426 C C . PRO A 1 185 ? 23.548 3.030 -21.381 1.00 84.44 185 PRO A C 1
ATOM 1428 O O . PRO A 1 185 ? 24.277 2.860 -20.405 1.00 84.44 185 PRO A O 1
ATOM 1431 N N . HIS A 1 186 ? 24.001 3.530 -22.529 1.00 83.81 186 HIS A N 1
ATOM 1432 C CA . HIS A 1 186 ? 25.341 4.095 -22.649 1.00 83.81 186 HIS A CA 1
ATOM 1433 C C . HIS A 1 186 ? 25.278 5.554 -22.206 1.00 83.81 186 HIS A C 1
ATOM 1435 O O . HIS A 1 186 ? 24.449 6.317 -22.707 1.00 83.81 186 HIS A O 1
ATOM 1441 N N . HIS A 1 187 ? 26.145 5.953 -21.276 1.00 78.75 187 HIS A N 1
ATOM 1442 C CA . HIS A 1 187 ? 26.279 7.364 -20.948 1.00 78.75 187 HIS A CA 1
ATOM 1443 C C . HIS A 1 187 ? 26.954 8.055 -22.134 1.00 78.75 187 HIS A C 1
ATOM 1445 O O . HIS A 1 187 ? 28.142 7.854 -22.385 1.00 78.75 187 HIS A O 1
ATOM 1451 N N . GLY A 1 188 ? 26.196 8.850 -22.887 1.00 72.06 188 GLY A N 1
ATOM 1452 C CA . GLY A 1 188 ? 26.773 9.715 -23.906 1.00 72.06 188 GLY A CA 1
ATOM 1453 C C . GLY A 1 188 ? 27.671 10.733 -23.214 1.00 72.06 188 GLY A C 1
ATOM 1454 O O . GLY A 1 188 ? 27.173 11.614 -22.517 1.00 72.06 188 GLY A O 1
ATOM 1455 N N . LEU A 1 189 ? 28.987 10.590 -23.344 1.00 67.06 189 LEU A N 1
ATOM 1456 C CA . LEU A 1 189 ? 29.900 11.702 -23.121 1.00 67.06 189 LEU A CA 1
ATOM 1457 C C . LEU A 1 189 ? 29.654 12.638 -24.301 1.00 67.06 189 LEU A C 1
ATOM 1459 O O . LEU A 1 189 ? 30.040 12.321 -25.425 1.00 67.06 189 LEU A O 1
ATOM 1463 N N . GLY A 1 190 ? 28.914 13.723 -24.082 1.00 58.38 190 GLY A N 1
ATOM 1464 C CA . GLY A 1 190 ? 28.810 14.792 -25.065 1.00 58.38 190 GLY A CA 1
ATOM 1465 C C . GLY A 1 190 ? 30.200 15.383 -25.266 1.00 58.38 190 GLY A C 1
ATOM 1466 O O . GLY A 1 190 ? 30.602 16.263 -24.519 1.00 58.38 190 GLY A O 1
ATOM 1467 N N . GLY A 1 191 ? 30.970 14.833 -26.203 1.00 53.25 191 GLY A N 1
ATOM 1468 C CA . GLY A 1 191 ? 32.157 15.492 -26.717 1.00 53.25 191 GLY A CA 1
ATOM 1469 C C . GLY A 1 191 ? 31.694 16.686 -27.541 1.00 53.25 191 GLY A C 1
ATOM 1470 O O . GLY A 1 191 ? 30.897 16.510 -28.462 1.00 53.25 191 GLY A O 1
ATOM 1471 N N . ASP A 1 192 ? 32.172 17.874 -27.183 1.00 54.88 192 ASP A N 1
ATOM 1472 C CA . ASP A 1 192 ? 31.850 19.187 -27.761 1.00 54.88 192 ASP A CA 1
ATOM 1473 C C . ASP A 1 192 ? 32.255 19.341 -29.244 1.00 54.88 192 ASP A C 1
ATOM 1475 O O . ASP A 1 192 ? 33.005 20.244 -29.600 1.00 54.88 192 ASP A O 1
ATOM 1479 N N . THR A 1 193 ? 31.822 18.460 -30.150 1.00 52.81 193 THR A N 1
ATOM 1480 C CA . THR A 1 193 ? 32.169 18.601 -31.579 1.00 52.81 193 THR A CA 1
ATOM 1481 C C . THR A 1 193 ? 31.038 18.463 -32.581 1.00 52.81 193 THR A C 1
ATOM 1483 O O . THR A 1 193 ? 31.287 18.724 -33.750 1.00 52.81 193 THR A O 1
ATOM 1486 N N . GLU A 1 194 ? 29.796 18.201 -32.173 1.00 52.62 194 GLU A N 1
ATOM 1487 C CA . GLU A 1 194 ? 28.637 18.419 -33.050 1.00 52.62 194 GLU A CA 1
ATOM 1488 C C . GLU A 1 194 ? 27.416 18.836 -32.224 1.00 52.62 194 GLU A C 1
ATOM 1490 O O . GLU A 1 194 ? 26.992 18.112 -31.321 1.00 52.62 194 GLU A O 1
ATOM 1495 N N . GLU A 1 195 ? 26.843 19.999 -32.548 1.00 54.12 195 GLU A N 1
ATOM 1496 C CA . GLU A 1 195 ? 25.549 20.475 -32.049 1.00 54.12 195 GLU A CA 1
ATOM 1497 C C . GLU A 1 195 ? 24.438 19.492 -32.452 1.00 54.12 195 GLU A C 1
ATOM 1499 O O . GLU A 1 195 ? 23.733 19.669 -33.445 1.00 54.12 195 GLU A O 1
ATOM 1504 N N . LYS A 1 196 ? 24.268 18.411 -31.687 1.00 57.97 196 LYS A N 1
ATOM 1505 C CA . LYS A 1 196 ? 23.069 17.581 -31.788 1.00 57.97 196 LYS A CA 1
ATOM 1506 C C . LYS A 1 196 ? 21.928 18.318 -31.084 1.00 57.97 196 LYS A C 1
ATOM 1508 O O . LYS A 1 196 ? 22.075 18.637 -29.901 1.00 57.97 196 LYS A O 1
ATOM 1513 N N . PRO A 1 197 ? 20.794 18.586 -31.762 1.00 61.22 197 PRO A N 1
ATOM 1514 C CA . PRO A 1 197 ? 19.620 19.140 -31.098 1.00 61.22 197 PRO A CA 1
ATOM 1515 C C . PRO A 1 197 ? 19.228 18.234 -29.926 1.00 61.22 197 PRO A C 1
ATOM 1517 O O . PRO A 1 197 ? 19.440 17.021 -29.980 1.00 61.22 197 PRO A O 1
ATOM 1520 N N . SER A 1 198 ? 18.701 18.825 -28.853 1.00 62.00 198 SER A N 1
ATOM 1521 C CA . SER A 1 198 ? 18.384 18.129 -27.603 1.00 62.00 198 SER A CA 1
ATOM 1522 C C . SER A 1 198 ? 17.581 16.848 -27.859 1.00 62.00 198 SER A C 1
ATOM 1524 O O . SER A 1 198 ? 16.417 16.868 -28.255 1.00 62.00 198 SER A O 1
ATOM 1526 N N . MET A 1 199 ? 18.231 15.704 -27.646 1.00 59.12 199 MET A N 1
ATOM 1527 C CA . MET A 1 199 ? 17.646 14.390 -27.894 1.00 59.12 199 MET A CA 1
ATOM 1528 C C . MET A 1 199 ? 16.764 13.988 -26.710 1.00 59.12 199 MET A C 1
ATOM 1530 O O . MET A 1 199 ? 17.217 13.325 -25.781 1.00 59.12 199 MET A O 1
ATOM 1534 N N . CYS A 1 200 ? 15.484 14.350 -26.762 1.00 50.69 200 CYS A N 1
ATOM 1535 C CA . CYS A 1 200 ? 14.442 13.546 -26.129 1.00 50.69 200 CYS A CA 1
ATOM 1536 C C . CYS A 1 200 ? 14.011 12.497 -27.158 1.00 50.69 200 CYS A C 1
ATOM 1538 O O . CYS A 1 200 ? 13.167 12.780 -28.008 1.00 50.69 200 CYS A O 1
ATOM 1540 N N . MET A 1 201 ? 14.633 11.316 -27.142 1.00 57.00 201 MET A N 1
ATOM 1541 C CA . MET A 1 201 ? 14.119 10.193 -27.929 1.00 57.00 201 MET A CA 1
ATOM 1542 C C . MET A 1 201 ? 12.898 9.630 -27.197 1.00 57.00 201 MET A C 1
ATOM 1544 O O . MET A 1 201 ? 13.030 9.149 -26.071 1.00 57.00 201 MET A O 1
ATOM 1548 N N . TRP A 1 202 ? 11.730 9.803 -27.817 1.00 36.44 202 TRP A N 1
ATOM 1549 C CA . TRP A 1 202 ? 10.438 9.289 -27.360 1.00 36.44 202 TRP A CA 1
ATOM 1550 C C . TRP A 1 202 ? 10.320 7.787 -27.608 1.00 36.44 202 TRP A C 1
ATOM 1552 O O . TRP A 1 202 ? 10.797 7.335 -28.675 1.00 36.44 202 TRP A O 1
#